Protein AF-A0A8S2YUM8-F1 (afdb_monomer_lite)

Sequence (203 aa):
MTLSYITYFDKATKDPSQKHEGVHLSNLANNFKTIVQNQTVKAELVEHKGLPLLTKAACEPQFDVATVHQPALDIIWAVSFYRKAAQVWRKDDILMQKLALLLKSDVKELERAADGILWRLLKEEEFRAKITNTEANGDIGASAADELEDDYDSMYVPIKENGKLQYYKLRHLLTPEQQANLDEYRFQESKTEKEKSVKGSLF

Radius of gyration: 18.99 Å; chains: 1; bounding box: 34×54×56 Å

Organism: NCBI:txid1234261

Secondary structure (DSSP, 8-state):
-HHHHHHHHHHHHHSTT-EETTEEHHHHHHHHHHHTTSHHHHHHHHHTTHHHHHHHHHH-TTS-IIIIIHHHHHHHHHHHTSHHHHHHHTT-HHHHHHHHHHTT-SSHHHHHHHHHHHHHHHHHHHHHHHHHHHHHTT---TTTTTTTTGGGG--EEEEEETTEEEEEE------HHHHHHHHHHHHHHHHHHHHHHHHTT--

Foldseek 3Di:
DLLVLLVQLVVLLVDLQSGDPNHHNLNSLVVLLVVLLDPVSLVCCLVPVVLVSLLCQQQPPSHDCPRTNLSSLSSLLSSLVPPSSLVVVLPVPRSLQSLVVQCPDPPVSSVVSSLSNCCSSPCPVVVVVVVVVCVVVPPPDPCVVVVVVPVLFDAWDWDQDPNDTDTHRSDDDDDPVNVVVVVVVVVVVVVVVVVVVVVVVPD

InterPro domains:
  IPR011989 Armadillo-like helical [G3DSA:1.25.10.10] (13-138)

Structure (mmCIF, N/CA/C/O backbone):
data_AF-A0A8S2YUM8-F1
#
_entry.id   AF-A0A8S2YUM8-F1
#
loop_
_atom_site.group_PDB
_atom_site.id
_atom_site.type_symbol
_atom_site.label_atom_id
_atom_site.label_alt_id
_atom_site.label_comp_id
_atom_site.label_asym_id
_atom_site.label_entity_id
_atom_site.label_seq_id
_atom_site.pdbx_PDB_ins_code
_atom_site.Cartn_x
_atom_site.Cartn_y
_atom_site.Cartn_z
_atom_site.occupancy
_atom_site.B_iso_or_equiv
_atom_site.auth_seq_id
_atom_site.auth_comp_id
_atom_site.auth_asym_id
_atom_site.auth_atom_id
_atom_site.pdbx_PDB_model_num
ATOM 1 N N . MET A 1 1 ? 6.358 20.070 -7.704 1.00 58.88 1 MET A N 1
ATOM 2 C CA . MET A 1 1 ? 7.326 18.964 -7.905 1.00 58.88 1 MET A CA 1
ATOM 3 C C . MET A 1 1 ? 6.637 17.602 -7.769 1.00 58.88 1 MET A C 1
ATOM 5 O O . MET A 1 1 ? 6.908 16.716 -8.566 1.00 58.88 1 MET A O 1
ATOM 9 N N . THR A 1 2 ? 5.699 17.440 -6.833 1.00 60.88 2 THR A N 1
ATOM 10 C CA . THR A 1 2 ? 4.964 16.186 -6.580 1.00 60.88 2 THR A CA 1
ATOM 11 C C . THR A 1 2 ? 3.953 15.807 -7.666 1.00 60.88 2 THR A C 1
ATOM 13 O O . THR A 1 2 ? 3.870 14.638 -8.030 1.00 60.88 2 THR A O 1
ATOM 16 N N . LEU A 1 3 ? 3.242 16.781 -8.252 1.00 68.38 3 LEU A N 1
ATOM 17 C CA . LEU A 1 3 ? 2.347 16.547 -9.398 1.00 68.38 3 LEU A CA 1
ATOM 18 C C . LEU A 1 3 ? 3.046 15.837 -10.573 1.00 68.38 3 LEU A C 1
ATOM 20 O O . LEU A 1 3 ? 2.484 14.948 -11.219 1.00 68.38 3 LEU A O 1
ATOM 24 N N . SER A 1 4 ? 4.308 16.204 -10.818 1.00 78.00 4 SER A N 1
ATOM 25 C CA . SER A 1 4 ? 5.168 15.549 -11.802 1.00 78.00 4 SER A CA 1
ATOM 26 C C . SER A 1 4 ? 5.434 14.097 -11.401 1.00 78.00 4 SER A C 1
ATOM 28 O O . SER A 1 4 ? 5.298 13.213 -12.234 1.00 78.00 4 SER A O 1
ATOM 30 N N . TYR A 1 5 ? 5.692 13.819 -10.120 1.00 81.88 5 TYR A N 1
ATOM 31 C CA . TYR A 1 5 ? 5.889 12.454 -9.619 1.00 81.88 5 TYR A CA 1
ATOM 32 C C . TYR A 1 5 ? 4.654 11.568 -9.794 1.00 81.88 5 TYR A C 1
ATOM 34 O O . TYR A 1 5 ? 4.778 10.464 -10.313 1.00 81.88 5 TYR A O 1
ATOM 42 N N . ILE A 1 6 ? 3.462 12.058 -9.433 1.00 84.12 6 ILE A N 1
ATOM 43 C CA . ILE A 1 6 ? 2.200 11.316 -9.607 1.00 84.12 6 ILE A CA 1
ATOM 44 C C . ILE A 1 6 ? 1.974 10.995 -11.090 1.00 84.12 6 ILE A C 1
ATOM 46 O O . ILE A 1 6 ? 1.616 9.872 -11.437 1.00 84.12 6 ILE A O 1
ATOM 50 N N . THR A 1 7 ? 2.255 11.954 -11.974 1.00 86.69 7 THR A N 1
ATOM 51 C CA . THR A 1 7 ? 2.132 11.770 -13.428 1.00 86.69 7 THR A CA 1
ATOM 52 C C . THR A 1 7 ? 3.132 10.743 -13.965 1.00 86.69 7 THR A C 1
ATOM 54 O O . THR A 1 7 ? 2.768 9.900 -14.784 1.00 86.69 7 THR A O 1
ATOM 57 N N . TYR A 1 8 ? 4.389 10.790 -13.515 1.00 87.88 8 TYR A N 1
ATOM 58 C CA . TYR A 1 8 ? 5.423 9.833 -13.925 1.00 87.88 8 TYR A CA 1
ATOM 59 C C . TYR A 1 8 ? 5.095 8.428 -13.432 1.00 87.88 8 TYR A C 1
ATOM 61 O O . TYR A 1 8 ? 5.216 7.468 -14.189 1.00 87.88 8 TYR A O 1
ATOM 69 N N . PHE A 1 9 ? 4.629 8.324 -12.188 1.00 87.12 9 PHE A N 1
ATOM 70 C CA . PHE A 1 9 ? 4.202 7.071 -11.588 1.00 87.12 9 PHE A CA 1
ATOM 71 C C . PHE A 1 9 ? 3.020 6.473 -12.358 1.00 87.12 9 PHE A C 1
ATOM 73 O O . PHE A 1 9 ? 3.095 5.328 -12.790 1.00 87.12 9 PHE A O 1
ATOM 80 N N . ASP A 1 10 ? 1.976 7.261 -12.637 1.00 90.31 10 ASP A N 1
ATOM 81 C CA . ASP A 1 10 ? 0.823 6.821 -13.434 1.00 90.31 10 ASP A CA 1
ATOM 82 C C . ASP A 1 10 ? 1.247 6.291 -14.808 1.00 90.31 10 ASP A C 1
ATOM 84 O O . ASP A 1 10 ? 0.902 5.166 -15.177 1.00 90.31 10 ASP A O 1
ATOM 88 N N . LYS A 1 11 ? 2.057 7.058 -15.546 1.00 90.94 11 LYS A N 1
ATOM 89 C CA . LYS A 1 11 ? 2.550 6.639 -16.863 1.00 90.94 11 LYS A CA 1
ATOM 90 C C . LYS A 1 11 ? 3.382 5.358 -16.784 1.00 90.94 11 LYS A C 1
ATOM 92 O O . LYS A 1 11 ? 3.158 4.461 -17.591 1.00 90.94 11 LYS A O 1
ATOM 97 N N . ALA A 1 12 ? 4.262 5.227 -15.791 1.00 88.81 12 ALA A N 1
ATOM 98 C CA . ALA A 1 12 ? 5.052 4.015 -15.593 1.00 88.81 12 ALA A CA 1
ATOM 99 C C . ALA A 1 12 ? 4.180 2.794 -15.236 1.00 88.81 12 ALA A C 1
ATOM 101 O O . ALA A 1 12 ? 4.472 1.701 -15.702 1.00 88.81 12 ALA A O 1
ATOM 102 N N . THR A 1 13 ? 3.073 2.955 -14.495 1.00 87.25 13 THR A N 1
ATOM 103 C CA . THR A 1 13 ? 2.134 1.842 -14.206 1.00 87.25 13 THR A CA 1
ATOM 104 C C . THR A 1 13 ? 1.305 1.389 -15.412 1.00 87.25 13 THR A C 1
ATOM 106 O O . THR A 1 13 ? 0.632 0.359 -15.345 1.00 87.25 13 THR A O 1
ATOM 109 N N . LYS A 1 14 ? 1.273 2.185 -16.486 1.00 88.38 14 LYS A N 1
ATOM 110 C CA . LYS A 1 14 ? 0.560 1.881 -17.736 1.00 88.38 14 LYS A CA 1
ATOM 111 C C . LYS A 1 14 ? 1.487 1.308 -18.807 1.00 88.38 14 LYS A C 1
ATOM 113 O O . LYS A 1 14 ? 0.999 0.720 -19.769 1.00 88.38 14 LYS A O 1
ATOM 118 N N . ASP A 1 15 ? 2.795 1.486 -18.652 1.00 87.50 15 ASP A N 1
ATOM 119 C CA . ASP A 1 15 ? 3.797 0.971 -19.575 1.00 87.50 15 ASP A CA 1
ATOM 120 C C . ASP A 1 15 ? 4.065 -0.525 -19.298 1.00 87.50 15 ASP A C 1
ATOM 122 O O . ASP A 1 15 ? 4.359 -0.884 -18.155 1.00 87.50 15 ASP A O 1
ATOM 126 N N . PRO A 1 16 ? 4.015 -1.415 -20.310 1.00 85.50 16 PRO A N 1
ATOM 127 C CA . PRO A 1 16 ? 4.311 -2.840 -20.131 1.00 85.50 16 PRO A CA 1
ATOM 128 C C . PRO A 1 16 ? 5.723 -3.127 -19.601 1.00 85.50 16 PRO A C 1
ATOM 130 O O . PRO A 1 16 ? 5.933 -4.105 -18.889 1.00 85.50 16 PRO A O 1
ATOM 133 N N . SER A 1 17 ? 6.695 -2.273 -19.931 1.00 86.38 17 SER A N 1
ATOM 134 C CA . SER A 1 17 ? 8.068 -2.335 -19.418 1.00 86.38 17 SER A CA 1
ATOM 135 C C . SER A 1 17 ? 8.224 -1.704 -18.031 1.00 86.38 17 SER A C 1
ATOM 137 O O . SER A 1 17 ? 9.313 -1.746 -17.454 1.00 86.38 17 SER A O 1
ATOM 139 N N . GLN A 1 18 ? 7.142 -1.129 -17.495 1.00 87.44 18 GLN A N 1
ATOM 140 C CA . GLN A 1 18 ? 7.079 -0.431 -16.216 1.00 87.44 18 GLN A CA 1
ATOM 141 C C . GLN A 1 18 ? 8.092 0.717 -16.127 1.00 87.44 18 GLN A C 1
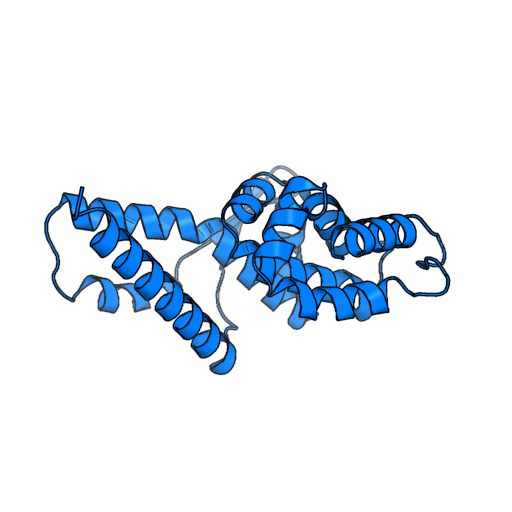ATOM 143 O O . GLN A 1 18 ? 8.774 0.890 -15.112 1.00 87.44 18 GLN A O 1
ATOM 148 N N . LYS A 1 19 ? 8.227 1.493 -17.211 1.00 87.56 19 LYS A N 1
ATOM 149 C CA . LYS A 1 19 ? 9.114 2.660 -17.278 1.00 87.56 19 LYS A CA 1
ATOM 150 C C . LYS A 1 19 ? 8.383 3.901 -17.764 1.00 87.56 19 LYS A C 1
ATOM 152 O O . LYS A 1 19 ? 7.432 3.822 -18.530 1.00 87.56 19 LYS A O 1
ATOM 157 N N . HIS A 1 20 ? 8.893 5.062 -17.379 1.00 88.31 20 HIS A N 1
ATOM 158 C CA . HIS A 1 20 ? 8.579 6.320 -18.041 1.00 88.31 20 HIS A CA 1
ATOM 159 C C . HIS A 1 20 ? 9.855 7.153 -18.167 1.00 88.31 20 HIS A C 1
ATOM 161 O O . HIS A 1 20 ? 10.584 7.308 -17.192 1.00 88.31 20 HIS A O 1
ATOM 167 N N . GLU A 1 21 ? 10.156 7.633 -19.379 1.00 87.19 21 GLU A N 1
ATOM 168 C CA . GLU A 1 21 ? 11.369 8.420 -19.671 1.00 87.19 21 GLU A CA 1
ATOM 169 C C . GLU A 1 21 ? 12.670 7.738 -19.200 1.00 87.19 21 GLU A C 1
ATOM 171 O O . GLU A 1 21 ? 13.589 8.365 -18.685 1.00 87.19 21 GLU A O 1
ATOM 176 N N . GLY A 1 22 ? 12.738 6.410 -19.348 1.00 86.12 22 GLY A N 1
ATOM 177 C CA . GLY A 1 22 ? 13.891 5.604 -18.932 1.00 86.12 22 GLY A CA 1
ATOM 178 C C . GLY A 1 22 ? 13.956 5.294 -17.431 1.00 86.12 22 GLY A C 1
ATOM 179 O O . GLY A 1 22 ? 14.780 4.476 -17.024 1.00 86.12 22 GLY A O 1
ATOM 180 N N . VAL A 1 23 ? 13.069 5.867 -16.613 1.00 86.38 23 VAL A N 1
ATOM 181 C CA . VAL A 1 23 ? 12.999 5.604 -15.171 1.00 86.38 23 VAL A CA 1
ATOM 182 C C . VAL A 1 23 ? 12.038 4.454 -14.892 1.00 86.38 23 VAL A C 1
ATOM 184 O O . VAL A 1 23 ? 10.888 4.477 -15.323 1.00 86.38 23 VAL A O 1
ATOM 187 N N . HIS A 1 24 ? 12.505 3.449 -14.154 1.00 89.12 24 HIS A N 1
ATOM 188 C CA . HIS A 1 24 ? 11.691 2.310 -13.732 1.00 89.12 24 HIS A CA 1
ATOM 189 C C . HIS A 1 24 ? 10.691 2.676 -12.626 1.00 89.12 24 HIS A C 1
ATOM 191 O O . HIS A 1 24 ? 11.013 3.446 -11.719 1.00 89.12 24 HIS A O 1
ATOM 197 N N . LEU A 1 25 ? 9.512 2.046 -12.655 1.00 88.25 25 LEU A N 1
ATOM 198 C CA . LEU A 1 25 ? 8.467 2.173 -11.635 1.00 88.25 25 LEU A CA 1
ATOM 199 C C . LEU A 1 25 ? 8.990 1.861 -10.227 1.00 88.25 25 LEU A C 1
ATOM 201 O O . LEU A 1 25 ? 8.646 2.563 -9.283 1.00 88.25 25 LEU A O 1
ATOM 205 N N . SER A 1 26 ? 9.879 0.878 -10.094 1.00 87.06 26 SER A N 1
ATOM 206 C CA . SER A 1 26 ? 10.523 0.528 -8.825 1.00 87.06 26 SER A CA 1
ATOM 207 C C . SER A 1 26 ? 11.368 1.666 -8.244 1.00 87.06 26 SER A C 1
ATOM 209 O O . SER A 1 26 ? 11.287 1.967 -7.054 1.00 87.06 26 SER A O 1
ATOM 211 N N . ASN A 1 27 ? 12.133 2.364 -9.089 1.00 88.12 27 ASN A N 1
ATOM 212 C CA . ASN A 1 27 ? 12.908 3.534 -8.674 1.00 88.12 27 ASN A CA 1
ATOM 213 C C . ASN A 1 27 ? 11.981 4.681 -8.265 1.00 88.12 27 ASN A C 1
ATOM 215 O O . ASN A 1 27 ? 12.229 5.346 -7.260 1.00 88.12 27 ASN A O 1
ATOM 219 N N . LEU A 1 28 ? 10.893 4.889 -9.017 1.00 87.75 28 LEU A N 1
ATOM 220 C CA . LEU A 1 28 ? 9.881 5.880 -8.661 1.00 87.75 28 LEU A CA 1
ATOM 221 C C . LEU A 1 28 ? 9.230 5.546 -7.313 1.00 87.75 28 LEU A C 1
ATOM 223 O O . LEU A 1 28 ? 9.091 6.445 -6.492 1.00 87.75 28 LEU A O 1
ATOM 227 N N . ALA A 1 29 ? 8.889 4.282 -7.050 1.00 86.94 29 ALA A N 1
ATOM 228 C CA . ALA A 1 29 ? 8.270 3.855 -5.797 1.00 86.94 29 ALA A CA 1
ATOM 229 C C . ALA A 1 29 ? 9.207 4.045 -4.593 1.00 86.94 29 ALA A C 1
ATOM 231 O O . ALA A 1 29 ? 8.806 4.611 -3.576 1.00 86.94 29 ALA A O 1
ATOM 232 N N . ASN A 1 30 ? 10.480 3.669 -4.732 1.00 84.25 30 ASN A N 1
ATOM 233 C CA . ASN A 1 30 ? 11.482 3.865 -3.683 1.00 84.25 30 ASN A CA 1
ATOM 234 C C . ASN A 1 30 ? 11.717 5.346 -3.368 1.00 84.25 30 ASN A C 1
ATOM 236 O O . ASN A 1 30 ? 11.713 5.736 -2.201 1.00 84.25 30 ASN A O 1
ATOM 240 N N . ASN A 1 31 ? 11.848 6.193 -4.390 1.00 85.75 31 ASN A N 1
ATOM 241 C CA . ASN A 1 31 ? 11.980 7.634 -4.177 1.00 85.75 31 ASN A CA 1
ATOM 242 C C . ASN A 1 31 ? 10.706 8.231 -3.569 1.00 85.75 31 ASN A C 1
ATOM 244 O O . ASN A 1 31 ? 10.771 9.130 -2.725 1.00 85.75 31 ASN A O 1
ATOM 248 N N . PHE A 1 32 ? 9.538 7.722 -3.977 1.00 84.50 32 PHE A N 1
ATOM 249 C CA . PHE A 1 32 ? 8.267 8.222 -3.481 1.00 84.50 32 PHE A CA 1
ATOM 250 C C . PHE A 1 32 ? 8.107 7.952 -1.979 1.00 84.50 32 PHE A C 1
ATOM 252 O O . PHE A 1 32 ? 7.706 8.842 -1.228 1.00 84.50 32 PHE A O 1
ATOM 259 N N . LYS A 1 33 ? 8.530 6.773 -1.513 1.00 81.06 33 LYS A N 1
ATOM 260 C CA . LYS A 1 33 ? 8.569 6.414 -0.087 1.00 81.06 33 LYS A CA 1
ATOM 261 C C . LYS A 1 33 ? 9.331 7.432 0.774 1.00 81.06 33 LYS A C 1
ATOM 263 O O . LYS A 1 33 ? 8.929 7.691 1.908 1.00 81.06 33 LYS A O 1
ATOM 268 N N . THR A 1 34 ? 10.390 8.044 0.246 1.00 82.00 34 THR A N 1
ATOM 269 C CA . THR A 1 34 ? 11.152 9.080 0.960 1.00 82.00 34 THR A CA 1
ATOM 270 C C . THR A 1 34 ? 10.419 10.420 0.981 1.00 82.00 34 THR A C 1
ATOM 272 O O . THR A 1 34 ? 10.278 11.034 2.037 1.00 82.00 34 THR A O 1
ATOM 275 N N . ILE A 1 35 ? 9.920 10.889 -0.167 1.00 83.75 35 ILE A N 1
ATOM 276 C CA . ILE A 1 35 ? 9.315 12.231 -0.257 1.00 83.75 35 ILE A CA 1
ATOM 277 C C . ILE A 1 35 ? 7.916 12.296 0.368 1.00 83.75 35 ILE A C 1
ATOM 279 O O . ILE A 1 35 ? 7.492 13.367 0.804 1.00 83.75 35 ILE A O 1
ATOM 283 N N . VAL A 1 36 ? 7.199 11.167 0.446 1.00 85.75 36 VAL A N 1
ATOM 284 C CA . VAL A 1 36 ? 5.822 11.117 0.963 1.00 85.75 36 VAL A CA 1
ATOM 285 C C . VAL A 1 36 ? 5.717 11.426 2.456 1.00 85.75 36 VAL A C 1
ATOM 287 O O . VAL A 1 36 ? 4.630 11.688 2.962 1.00 85.75 36 VAL A O 1
ATOM 290 N N . GLN A 1 37 ? 6.842 11.470 3.171 1.00 81.94 37 GLN A N 1
ATOM 291 C CA . GLN A 1 37 ? 6.874 11.928 4.559 1.00 81.94 37 GLN A CA 1
ATOM 292 C C . GLN A 1 37 ? 6.477 13.408 4.697 1.00 81.94 37 GLN A C 1
ATOM 294 O O . GLN A 1 37 ? 5.994 13.823 5.750 1.00 81.94 37 GLN A O 1
ATOM 299 N N . ASN A 1 38 ? 6.605 14.199 3.628 1.00 81.94 38 ASN A N 1
ATOM 300 C CA . ASN A 1 38 ? 6.193 15.596 3.607 1.00 81.94 38 ASN A CA 1
ATOM 301 C C . ASN A 1 38 ? 4.655 15.735 3.570 1.00 81.94 38 ASN A C 1
ATOM 303 O O . ASN A 1 38 ? 3.988 15.210 2.680 1.00 81.94 38 ASN A O 1
ATOM 307 N N . GLN A 1 39 ? 4.081 16.499 4.504 1.00 80.69 39 GLN A N 1
ATOM 308 C CA . GLN A 1 39 ? 2.626 16.698 4.600 1.00 80.69 39 GLN A CA 1
ATOM 309 C C . GLN A 1 39 ? 2.009 17.345 3.349 1.00 80.69 39 GLN A C 1
ATOM 311 O O . GLN A 1 39 ? 0.894 16.990 2.969 1.00 80.69 39 GLN A O 1
ATOM 316 N N . THR A 1 40 ? 2.732 18.234 2.663 1.00 86.12 40 THR A N 1
ATOM 317 C CA . THR A 1 40 ? 2.289 18.828 1.391 1.00 86.12 40 THR A CA 1
ATOM 318 C C . THR A 1 40 ? 2.151 17.762 0.308 1.00 86.12 40 THR A C 1
ATOM 320 O O . THR A 1 40 ? 1.159 17.737 -0.413 1.00 86.12 40 THR A O 1
ATOM 323 N N . VAL A 1 41 ? 3.091 16.813 0.250 1.00 86.06 41 VAL A N 1
ATOM 324 C CA . VAL A 1 41 ? 3.038 15.678 -0.684 1.00 86.06 41 VAL A CA 1
ATOM 325 C C . VAL A 1 41 ? 1.831 14.783 -0.390 1.00 86.06 41 VAL A C 1
ATOM 327 O O . VAL A 1 41 ? 1.135 14.368 -1.317 1.00 86.06 41 VAL A O 1
ATOM 330 N N . LYS A 1 42 ? 1.539 14.522 0.893 1.00 87.50 42 LYS A N 1
ATOM 331 C CA . LYS A 1 42 ? 0.342 13.766 1.302 1.00 87.50 42 LYS A CA 1
ATOM 332 C C . LYS A 1 42 ? -0.947 14.480 0.885 1.00 87.50 42 LYS A C 1
ATOM 334 O O . LYS A 1 42 ? -1.863 13.821 0.406 1.00 87.50 42 LYS A O 1
ATOM 339 N N . ALA A 1 43 ? -1.016 15.804 1.023 1.00 85.69 43 ALA A N 1
ATOM 340 C CA . ALA A 1 43 ? -2.165 16.590 0.574 1.00 85.69 43 ALA A CA 1
ATOM 341 C C . ALA A 1 43 ? -2.348 16.519 -0.954 1.00 85.69 43 ALA A C 1
ATOM 343 O O . ALA A 1 43 ? -3.436 16.177 -1.419 1.00 85.69 43 ALA A O 1
ATOM 344 N N . GLU A 1 44 ? -1.275 16.726 -1.726 1.00 88.12 44 GLU A N 1
ATOM 345 C CA . GLU A 1 44 ? -1.300 16.629 -3.194 1.00 88.12 44 GLU A CA 1
ATOM 346 C C . GLU A 1 44 ? -1.742 15.232 -3.675 1.00 88.12 44 GLU A C 1
ATOM 348 O O . GLU A 1 44 ? -2.496 15.110 -4.640 1.00 88.12 44 GLU A O 1
ATOM 353 N N . LEU A 1 45 ? -1.333 14.162 -2.982 1.00 89.31 45 LEU A N 1
ATOM 354 C CA . LEU A 1 45 ? -1.769 12.789 -3.270 1.00 89.31 45 LEU A CA 1
ATOM 355 C C . LEU A 1 45 ? -3.291 12.612 -3.189 1.00 89.31 45 LEU A C 1
ATOM 357 O O . LEU A 1 45 ? -3.873 11.905 -4.019 1.00 89.31 45 LEU A O 1
ATOM 361 N N . VAL A 1 46 ? -3.932 13.239 -2.198 1.00 88.38 46 VAL A N 1
ATOM 362 C CA . VAL A 1 46 ? -5.393 13.204 -2.043 1.00 88.38 46 VAL A CA 1
ATOM 363 C C . VAL A 1 46 ? -6.076 13.995 -3.158 1.00 88.38 46 VAL A C 1
ATOM 365 O O . VAL A 1 46 ? -7.075 13.540 -3.708 1.00 88.38 46 VAL A O 1
ATOM 368 N N . GLU A 1 47 ? -5.531 15.155 -3.521 1.00 87.88 47 GLU A N 1
ATOM 369 C CA . GLU A 1 47 ? -6.136 16.068 -4.499 1.00 87.88 47 GLU A CA 1
ATOM 370 C C . GLU A 1 47 ? -6.001 15.576 -5.951 1.00 87.88 47 GLU A C 1
ATOM 372 O O . GLU A 1 47 ? -6.883 15.818 -6.776 1.00 87.88 47 GLU A O 1
ATOM 377 N N . HIS A 1 48 ? -4.938 14.832 -6.271 1.00 87.12 48 HIS A N 1
ATOM 378 C CA . HIS A 1 48 ? -4.559 14.528 -7.656 1.00 87.12 48 HIS A CA 1
ATOM 379 C C . HIS A 1 48 ? -4.638 13.047 -8.040 1.00 87.12 48 HIS A C 1
ATOM 381 O O . HIS A 1 48 ? -3.839 12.567 -8.840 1.00 87.12 48 HIS A O 1
ATOM 387 N N . LYS A 1 49 ? -5.618 12.307 -7.504 1.00 85.38 49 LYS A N 1
ATOM 388 C CA . LYS A 1 49 ? -5.811 10.865 -7.785 1.00 85.38 49 LYS A CA 1
ATOM 389 C C . LYS A 1 49 ? -4.561 10.016 -7.498 1.00 85.38 49 LYS A C 1
ATOM 391 O O . LYS A 1 49 ? -4.372 8.960 -8.098 1.00 85.38 49 LYS A O 1
ATOM 396 N N . GLY A 1 50 ? -3.729 10.447 -6.555 1.00 90.31 50 GLY A N 1
ATOM 397 C CA . GLY A 1 50 ? -2.554 9.697 -6.136 1.00 90.31 50 GLY A CA 1
ATOM 398 C C . GLY A 1 50 ? -2.910 8.443 -5.337 1.00 90.31 50 GLY A C 1
ATOM 399 O O . GLY A 1 50 ? -2.289 7.402 -5.525 1.00 90.31 50 GLY A O 1
ATOM 400 N N . LEU A 1 51 ? -3.952 8.502 -4.497 1.00 93.88 51 LEU A N 1
ATOM 401 C CA . LEU A 1 51 ? -4.355 7.352 -3.671 1.00 93.88 51 LEU A CA 1
ATOM 402 C C . LEU A 1 51 ? -4.789 6.131 -4.502 1.00 93.88 51 LEU A C 1
ATOM 404 O O . LEU A 1 51 ? -4.265 5.051 -4.238 1.00 93.88 51 LEU A O 1
ATOM 408 N N . PRO A 1 52 ? -5.649 6.263 -5.539 1.00 93.69 52 PRO A N 1
ATOM 409 C CA . PRO A 1 52 ? -5.986 5.130 -6.403 1.00 93.69 52 PRO A CA 1
ATOM 410 C C . PRO A 1 52 ? -4.774 4.519 -7.116 1.00 93.69 52 PRO A C 1
ATOM 412 O O . PRO A 1 52 ? -4.733 3.310 -7.313 1.00 93.69 52 PRO A O 1
ATOM 415 N N . LEU A 1 53 ? -3.775 5.329 -7.488 1.00 93.50 53 LEU A N 1
ATOM 416 C CA . LEU A 1 53 ? -2.545 4.832 -8.116 1.00 93.50 53 LEU A CA 1
ATOM 417 C C . LEU A 1 53 ? -1.709 3.991 -7.152 1.00 93.50 53 LEU A C 1
ATOM 419 O O . LEU A 1 53 ? -1.153 2.972 -7.555 1.00 93.50 53 LEU A O 1
ATOM 423 N N . LEU A 1 54 ? -1.649 4.390 -5.881 1.00 94.38 54 LEU A N 1
ATOM 424 C CA . LEU A 1 54 ? -0.986 3.610 -4.838 1.00 94.38 54 LEU A CA 1
ATOM 425 C C . LEU A 1 54 ? -1.737 2.307 -4.554 1.00 94.38 54 LEU A C 1
ATOM 427 O O . LEU A 1 54 ? -1.105 1.254 -4.513 1.00 94.38 54 LEU A O 1
ATOM 431 N N . THR A 1 55 ? -3.072 2.350 -4.446 1.00 95.12 55 THR A N 1
ATOM 432 C CA . THR A 1 55 ? -3.891 1.133 -4.323 1.00 95.12 55 THR A CA 1
ATOM 433 C C . THR A 1 55 ? -3.625 0.189 -5.496 1.00 95.12 55 THR A C 1
ATOM 435 O O . THR A 1 55 ? -3.354 -0.992 -5.289 1.00 95.12 55 THR A O 1
ATOM 438 N N . LYS A 1 56 ? -3.628 0.716 -6.727 1.00 93.81 56 LYS A N 1
ATOM 439 C CA . LYS A 1 56 ? -3.329 -0.042 -7.946 1.00 93.81 56 LYS A CA 1
ATOM 440 C C . LYS A 1 56 ? -1.964 -0.731 -7.852 1.00 93.81 56 LYS A C 1
ATOM 442 O O . LYS A 1 56 ? -1.877 -1.943 -8.024 1.00 93.81 56 LYS A O 1
ATOM 447 N N . ALA A 1 57 ? -0.918 0.027 -7.523 1.00 93.12 57 ALA A N 1
ATOM 448 C CA . ALA A 1 57 ? 0.441 -0.491 -7.401 1.00 93.12 57 ALA A CA 1
ATOM 449 C C . ALA A 1 57 ? 0.594 -1.542 -6.288 1.00 93.12 57 ALA A C 1
ATOM 451 O O . ALA A 1 57 ? 1.395 -2.454 -6.441 1.00 93.12 57 ALA A O 1
ATOM 452 N N . ALA A 1 58 ? -0.174 -1.447 -5.200 1.00 94.31 58 ALA A N 1
ATOM 453 C CA . ALA A 1 58 ? -0.146 -2.415 -4.101 1.00 94.31 58 ALA A CA 1
ATOM 454 C C . ALA A 1 58 ? -0.976 -3.688 -4.365 1.00 94.31 58 ALA A C 1
ATOM 456 O O . ALA A 1 58 ? -0.736 -4.725 -3.743 1.00 94.31 58 ALA A O 1
ATOM 457 N N . CYS A 1 59 ? -1.980 -3.619 -5.246 1.00 93.06 59 CYS A N 1
ATOM 458 C CA . CYS A 1 59 ? -2.974 -4.684 -5.399 1.00 93.06 59 CYS A CA 1
ATOM 459 C C . CYS A 1 59 ? -2.847 -5.470 -6.708 1.00 93.06 59 CYS A C 1
ATOM 461 O O . CYS A 1 59 ? -3.174 -6.659 -6.722 1.00 93.06 59 CYS A O 1
ATOM 463 N N . GLU A 1 60 ? -2.408 -4.838 -7.799 1.00 91.69 60 GLU A N 1
ATOM 464 C CA . GLU A 1 60 ? -2.436 -5.461 -9.123 1.00 91.69 60 GLU A CA 1
ATOM 465 C C . GLU A 1 60 ? -1.345 -6.534 -9.296 1.00 91.69 60 GLU A C 1
ATOM 467 O O . GLU A 1 60 ? -0.163 -6.274 -9.052 1.00 91.69 60 GLU A O 1
ATOM 472 N N . PRO A 1 61 ? -1.707 -7.744 -9.759 1.00 88.88 61 PRO A N 1
ATOM 473 C CA . PRO A 1 61 ? -0.810 -8.897 -9.764 1.00 88.88 61 PRO A CA 1
ATOM 474 C C . PRO A 1 61 ? 0.324 -8.803 -10.789 1.00 88.88 61 PRO A C 1
ATOM 476 O O . PRO A 1 61 ? 1.287 -9.552 -10.668 1.00 88.88 61 PRO A O 1
ATOM 479 N N . GLN A 1 62 ? 0.242 -7.920 -11.794 1.00 89.25 62 GLN A N 1
ATOM 480 C CA . GLN A 1 62 ? 1.326 -7.781 -12.774 1.00 89.25 62 GLN A CA 1
ATOM 481 C C . GLN A 1 62 ? 2.565 -7.055 -12.231 1.00 89.25 62 GLN A C 1
ATOM 483 O O . GLN A 1 62 ? 3.603 -7.031 -12.895 1.00 89.25 62 GLN A O 1
ATOM 488 N N . PHE A 1 63 ? 2.450 -6.407 -11.070 1.00 90.69 63 PHE A N 1
ATOM 489 C CA . PHE A 1 63 ? 3.569 -5.709 -10.458 1.00 90.69 63 PHE A CA 1
ATOM 490 C C . PHE A 1 63 ? 4.370 -6.645 -9.560 1.00 90.69 63 PHE A C 1
ATOM 492 O O . PHE A 1 63 ? 3.821 -7.510 -8.881 1.00 90.69 63 PHE A O 1
ATOM 499 N N . ASP A 1 64 ? 5.685 -6.451 -9.569 1.00 90.25 64 ASP A N 1
ATOM 500 C CA . ASP A 1 64 ? 6.594 -7.236 -8.749 1.00 90.25 64 ASP A CA 1
ATOM 501 C C . ASP A 1 64 ? 6.436 -6.894 -7.260 1.00 90.25 64 ASP A C 1
ATOM 503 O O . ASP A 1 64 ? 6.325 -5.728 -6.862 1.00 90.25 64 ASP A O 1
ATOM 507 N N . VAL A 1 65 ? 6.442 -7.937 -6.432 1.00 88.25 65 VAL A N 1
ATOM 508 C CA . VAL A 1 65 ? 6.142 -7.830 -5.005 1.00 88.25 65 VAL A CA 1
ATOM 509 C C . VAL A 1 65 ? 7.194 -6.993 -4.276 1.00 88.25 65 VAL A C 1
ATOM 511 O O . VAL A 1 65 ? 6.854 -6.069 -3.536 1.00 88.25 65 VAL A O 1
ATOM 514 N N . ALA A 1 66 ? 8.476 -7.288 -4.497 1.00 86.50 66 ALA A N 1
ATOM 515 C CA . ALA A 1 66 ? 9.573 -6.668 -3.759 1.00 86.50 66 ALA A CA 1
ATOM 516 C C . ALA A 1 66 ? 9.826 -5.223 -4.202 1.00 86.50 66 ALA A C 1
ATOM 518 O O . ALA A 1 66 ? 10.181 -4.367 -3.393 1.00 86.50 66 ALA A O 1
ATOM 519 N N . THR A 1 67 ? 9.653 -4.948 -5.493 1.00 86.06 67 THR A N 1
ATOM 520 C CA . THR A 1 67 ? 10.063 -3.677 -6.092 1.00 86.06 67 THR A CA 1
ATOM 521 C C . THR A 1 67 ? 8.918 -2.694 -6.314 1.00 86.06 67 THR A C 1
ATOM 523 O O . THR A 1 67 ? 9.189 -1.508 -6.505 1.00 86.06 67 THR A O 1
ATOM 526 N N . VAL A 1 68 ? 7.658 -3.143 -6.262 1.00 89.62 68 VAL A N 1
ATOM 527 C CA . VAL A 1 68 ? 6.485 -2.275 -6.447 1.00 89.62 68 VAL A CA 1
ATOM 528 C C . VAL A 1 68 ? 5.449 -2.455 -5.339 1.00 89.62 68 VAL A C 1
ATOM 530 O O . VAL A 1 68 ? 5.100 -1.453 -4.715 1.00 89.62 68 VAL A O 1
ATOM 533 N N . HIS A 1 69 ? 4.982 -3.679 -5.045 1.00 91.75 69 HIS A N 1
ATOM 534 C CA . HIS A 1 69 ? 3.924 -3.868 -4.030 1.00 91.75 69 HIS A CA 1
ATOM 535 C C . HIS A 1 69 ? 4.377 -3.404 -2.649 1.00 91.75 69 HIS A C 1
ATOM 537 O O . HIS A 1 69 ? 3.692 -2.596 -2.027 1.00 91.75 69 HIS A O 1
ATOM 543 N N . GLN A 1 70 ? 5.533 -3.880 -2.178 1.00 91.44 70 GLN A N 1
ATOM 544 C CA . GLN A 1 70 ? 6.048 -3.532 -0.855 1.00 91.44 70 GLN A CA 1
ATOM 545 C C . GLN A 1 70 ? 6.296 -2.018 -0.720 1.00 91.44 70 GLN A C 1
ATOM 547 O O . GLN A 1 70 ? 5.757 -1.426 0.216 1.00 91.44 70 GLN A O 1
ATOM 552 N N . PRO A 1 71 ? 7.006 -1.337 -1.647 1.00 91.19 71 PRO A N 1
ATOM 553 C CA . PRO A 1 71 ? 7.113 0.119 -1.602 1.00 91.19 71 PRO A CA 1
ATOM 554 C C . PRO A 1 71 ? 5.760 0.841 -1.631 1.00 91.19 71 PRO A C 1
ATOM 556 O O . PRO A 1 71 ? 5.584 1.823 -0.913 1.00 91.19 71 PRO A O 1
ATOM 559 N N . ALA A 1 72 ? 4.789 0.367 -2.421 1.00 94.25 72 ALA A N 1
ATOM 560 C CA . ALA A 1 72 ? 3.452 0.956 -2.454 1.00 94.25 72 ALA A CA 1
ATOM 561 C C . ALA A 1 72 ? 2.733 0.808 -1.105 1.00 94.25 72 ALA A C 1
ATOM 563 O O . ALA A 1 72 ? 2.151 1.779 -0.626 1.00 94.25 72 ALA A O 1
ATOM 564 N N . LEU A 1 73 ? 2.825 -0.356 -0.455 1.00 94.88 73 LEU A N 1
ATOM 565 C CA . LEU A 1 73 ? 2.291 -0.576 0.891 1.00 94.88 73 LEU A CA 1
ATOM 566 C C . LEU A 1 73 ? 2.984 0.315 1.928 1.00 94.88 73 LEU A C 1
ATOM 568 O O . LEU A 1 73 ? 2.307 0.928 2.746 1.00 94.88 73 LEU A O 1
ATOM 572 N N . ASP A 1 74 ? 4.305 0.476 1.855 1.00 90.56 74 ASP A N 1
ATOM 573 C CA . ASP A 1 74 ? 5.041 1.377 2.749 1.00 90.56 74 ASP A CA 1
ATOM 574 C C . ASP A 1 74 ? 4.597 2.844 2.583 1.00 90.56 74 ASP A C 1
ATOM 576 O O . ASP A 1 74 ? 4.476 3.589 3.561 1.00 90.56 74 ASP A O 1
ATOM 580 N N . ILE A 1 75 ? 4.326 3.269 1.344 1.00 92.81 75 ILE A N 1
ATOM 581 C CA . ILE A 1 75 ? 3.776 4.598 1.053 1.00 92.81 75 ILE A CA 1
ATOM 582 C C . ILE A 1 75 ? 2.351 4.712 1.602 1.00 92.81 75 ILE A C 1
ATOM 584 O O . ILE A 1 75 ? 2.035 5.704 2.261 1.00 92.81 75 ILE A O 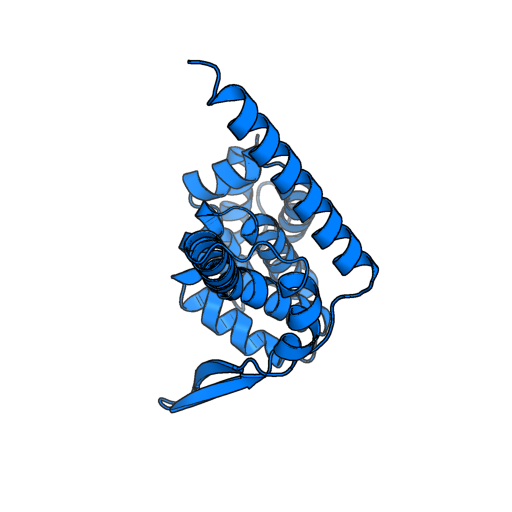1
ATOM 588 N N . ILE A 1 76 ? 1.498 3.709 1.369 1.00 95.62 76 ILE A N 1
ATOM 589 C CA . ILE A 1 76 ? 0.126 3.670 1.894 1.00 95.62 76 ILE A CA 1
ATOM 590 C C . ILE A 1 76 ? 0.146 3.779 3.418 1.00 95.62 76 ILE A C 1
ATOM 592 O O . ILE A 1 76 ? -0.580 4.599 3.976 1.00 95.62 76 ILE A O 1
ATOM 596 N N . TRP A 1 77 ? 1.032 3.044 4.090 1.00 93.12 77 TRP A N 1
ATOM 597 C CA . TRP A 1 77 ? 1.241 3.146 5.529 1.00 93.12 77 TRP A CA 1
ATOM 598 C C . TRP A 1 77 ? 1.557 4.581 5.953 1.00 93.12 77 TRP A C 1
ATOM 600 O O . TRP A 1 77 ? 0.810 5.167 6.737 1.00 93.12 77 TRP A O 1
ATOM 610 N N . ALA A 1 78 ? 2.582 5.206 5.371 1.00 88.62 78 ALA A N 1
ATOM 611 C CA . ALA A 1 78 ? 2.977 6.573 5.718 1.00 88.62 78 ALA A CA 1
ATOM 612 C C . ALA A 1 78 ? 1.872 7.619 5.455 1.00 88.62 78 ALA A C 1
ATOM 614 O O . ALA A 1 78 ? 1.719 8.594 6.204 1.00 88.62 78 ALA A O 1
ATOM 615 N N . VAL A 1 79 ? 1.096 7.432 4.387 1.00 91.12 79 VAL A N 1
ATOM 616 C CA . VAL A 1 79 ? 0.000 8.325 3.989 1.00 91.12 79 VAL A CA 1
ATOM 617 C C . VAL A 1 79 ? -1.263 8.068 4.807 1.00 91.12 79 VAL A C 1
ATOM 619 O O . VAL A 1 79 ? -2.040 8.995 5.004 1.00 91.12 79 VAL A O 1
ATOM 622 N N . SER A 1 80 ? -1.462 6.868 5.353 1.00 91.19 80 SER A N 1
ATOM 623 C CA . SER A 1 80 ? -2.636 6.536 6.173 1.00 91.19 80 SER A CA 1
ATOM 624 C C . SER A 1 80 ? -2.688 7.329 7.487 1.00 91.19 80 SER A C 1
ATOM 626 O O . SER A 1 80 ? -3.743 7.479 8.101 1.00 91.19 80 SER A O 1
ATOM 628 N N . PHE A 1 81 ? -1.575 7.937 7.904 1.00 85.44 81 PHE A N 1
ATOM 629 C CA . PHE A 1 81 ? -1.557 8.926 8.986 1.00 85.44 81 PHE A CA 1
ATOM 630 C C . PHE A 1 81 ? -2.193 10.264 8.586 1.00 85.44 81 PHE A C 1
ATOM 632 O O . PHE A 1 81 ? -2.685 10.991 9.442 1.00 85.44 81 PHE A O 1
ATOM 639 N N . TYR A 1 82 ? -2.297 10.568 7.292 1.00 85.00 82 TYR A N 1
ATOM 640 C CA . TYR A 1 82 ? -3.038 11.722 6.802 1.00 85.00 82 TYR A CA 1
ATOM 641 C C . TYR A 1 82 ? -4.541 11.422 6.748 1.00 85.00 82 TYR A C 1
ATOM 643 O O . TYR A 1 82 ? -5.021 10.659 5.909 1.00 85.00 82 TYR A O 1
ATOM 651 N N . ARG A 1 83 ? -5.308 12.070 7.633 1.00 85.44 83 ARG A N 1
ATOM 652 C CA . ARG A 1 83 ? -6.736 11.786 7.868 1.00 85.44 83 ARG A CA 1
ATOM 653 C C . ARG A 1 83 ? -7.587 11.700 6.598 1.00 85.44 83 ARG A C 1
ATOM 655 O O . ARG A 1 83 ? -8.397 10.785 6.473 1.00 85.44 83 ARG A O 1
ATOM 662 N N . LYS A 1 84 ? -7.420 12.633 5.651 1.00 87.38 84 LYS A N 1
ATOM 663 C CA . LYS A 1 84 ? -8.218 12.629 4.411 1.00 87.38 84 LYS A CA 1
ATOM 664 C C . LYS A 1 84 ? -7.939 11.388 3.560 1.00 87.38 84 LYS A C 1
ATOM 666 O O . LYS A 1 84 ? -8.864 10.850 2.967 1.00 87.38 84 LYS A O 1
ATOM 671 N N . ALA A 1 85 ? -6.693 10.916 3.527 1.00 89.81 85 ALA A N 1
ATOM 672 C CA . ALA A 1 85 ? -6.342 9.705 2.795 1.00 89.81 85 ALA A CA 1
ATOM 673 C C . ALA A 1 85 ? -6.891 8.449 3.481 1.00 89.81 85 ALA A C 1
ATOM 675 O O . ALA A 1 85 ? -7.494 7.610 2.818 1.00 89.81 85 ALA A O 1
ATOM 676 N N . ALA A 1 86 ? -6.781 8.365 4.812 1.00 89.50 86 ALA A N 1
ATOM 677 C CA . ALA A 1 86 ? -7.356 7.263 5.584 1.00 89.50 86 ALA A CA 1
ATOM 678 C C . ALA A 1 86 ? -8.867 7.114 5.349 1.00 89.50 86 ALA A C 1
ATOM 680 O O . ALA A 1 86 ? -9.356 6.012 5.130 1.00 89.50 86 ALA A O 1
ATOM 681 N N . GLN A 1 87 ? -9.608 8.227 5.328 1.00 87.75 87 GLN A N 1
ATOM 682 C CA . GLN A 1 87 ? -11.050 8.222 5.059 1.00 87.75 87 GLN A CA 1
ATOM 683 C C . GLN A 1 87 ? -11.411 7.699 3.665 1.00 87.75 87 GLN A C 1
ATOM 685 O O . GLN A 1 87 ? -12.469 7.090 3.504 1.00 87.75 87 GLN A O 1
ATOM 690 N N . VAL A 1 88 ? -10.559 7.945 2.666 1.00 91.25 88 VAL A N 1
ATOM 691 C CA . VAL A 1 88 ? -10.735 7.397 1.316 1.00 91.25 88 VAL A CA 1
ATOM 692 C C . VAL A 1 88 ? -10.477 5.891 1.333 1.00 91.25 88 VAL A C 1
ATOM 694 O O . VAL A 1 88 ? -11.327 5.130 0.884 1.00 91.25 88 VAL A O 1
ATOM 697 N N . TRP A 1 89 ? -9.362 5.451 1.918 1.00 94.06 89 TRP A N 1
ATOM 698 C CA . TRP A 1 89 ? -8.973 4.038 1.930 1.00 94.06 89 TRP A CA 1
ATOM 699 C C . TRP A 1 89 ? -9.843 3.135 2.804 1.00 94.06 89 TRP A C 1
ATOM 701 O O . TRP A 1 89 ? -10.044 1.980 2.451 1.00 94.06 89 TRP A O 1
ATOM 711 N N . ARG A 1 90 ? -10.453 3.652 3.877 1.00 89.44 90 ARG A N 1
ATOM 712 C CA . ARG A 1 90 ? -11.478 2.914 4.645 1.00 89.44 90 ARG A CA 1
ATOM 713 C C . ARG A 1 90 ? -12.652 2.446 3.783 1.00 89.44 90 ARG A C 1
ATOM 715 O O . ARG A 1 90 ? -13.314 1.479 4.135 1.00 89.44 90 ARG A O 1
ATOM 722 N N . LYS A 1 91 ? -12.937 3.165 2.695 1.00 88.50 91 LYS A N 1
ATOM 723 C CA . LYS A 1 91 ? -14.040 2.887 1.764 1.00 88.50 91 LYS A CA 1
ATOM 724 C C . LYS A 1 91 ? -13.567 2.177 0.491 1.00 88.50 91 LYS A C 1
ATOM 726 O O . LYS A 1 91 ? -14.359 1.987 -0.426 1.00 88.50 91 LYS A O 1
ATOM 731 N N . ASP A 1 92 ? -12.279 1.852 0.406 1.00 91.44 92 ASP A N 1
ATOM 732 C CA . ASP A 1 92 ? -11.673 1.182 -0.737 1.00 91.44 92 ASP A CA 1
ATOM 733 C C . ASP A 1 92 ? -11.702 -0.333 -0.499 1.00 91.44 92 ASP A C 1
ATOM 735 O O . ASP A 1 92 ? -10.785 -0.908 0.089 1.00 91.44 92 ASP A O 1
ATOM 739 N N . ASP A 1 93 ? -12.788 -0.977 -0.936 1.00 87.75 93 ASP A N 1
ATOM 740 C CA . ASP A 1 93 ? -13.003 -2.417 -0.746 1.00 87.75 93 ASP A CA 1
ATOM 741 C C . ASP A 1 93 ? -11.858 -3.262 -1.321 1.00 87.75 93 ASP A C 1
ATOM 743 O O . ASP A 1 93 ? -11.522 -4.307 -0.762 1.00 87.75 93 ASP A O 1
ATOM 747 N N . ILE A 1 94 ? -11.240 -2.809 -2.418 1.00 91.31 94 ILE A N 1
ATOM 748 C CA . ILE A 1 94 ? -10.141 -3.522 -3.076 1.00 91.31 94 ILE A CA 1
ATOM 749 C C . ILE A 1 94 ? -8.917 -3.510 -2.166 1.00 91.31 94 ILE A C 1
ATOM 751 O O . ILE A 1 94 ? -8.342 -4.566 -1.890 1.00 91.31 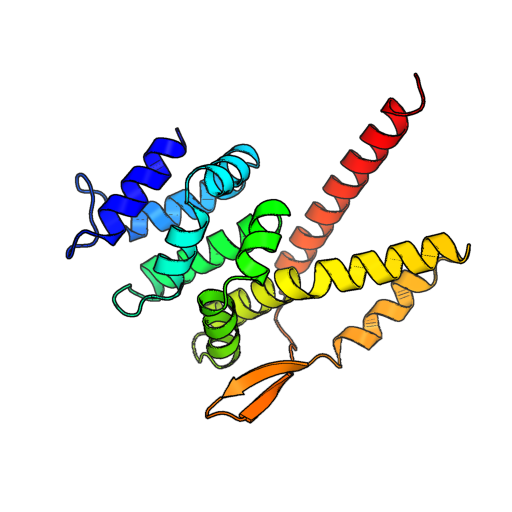94 ILE A O 1
ATOM 755 N N . LEU A 1 95 ? -8.542 -2.328 -1.668 1.00 94.38 95 LEU A N 1
ATOM 756 C CA . LEU A 1 95 ? -7.419 -2.204 -0.749 1.00 94.38 95 LEU A CA 1
ATOM 757 C C . LEU A 1 95 ? -7.678 -2.988 0.541 1.00 94.38 95 LEU A C 1
ATOM 759 O O . LEU A 1 95 ? -6.829 -3.774 0.954 1.00 94.38 95 LEU A O 1
ATOM 763 N N . MET A 1 96 ? -8.851 -2.823 1.155 1.00 91.81 96 MET A N 1
ATOM 764 C CA . MET A 1 96 ? -9.182 -3.488 2.419 1.00 91.81 96 MET A CA 1
ATOM 765 C C . MET A 1 96 ? -9.148 -5.016 2.290 1.00 91.81 96 MET A C 1
ATOM 767 O O . MET A 1 96 ? -8.572 -5.686 3.146 1.00 91.81 96 MET A O 1
ATOM 771 N N . GLN A 1 97 ? -9.682 -5.577 1.199 1.00 86.31 97 GLN A N 1
ATOM 772 C CA . GLN A 1 97 ? -9.585 -7.015 0.926 1.00 86.31 97 GLN A CA 1
ATOM 773 C C . GLN A 1 97 ? -8.137 -7.458 0.710 1.00 86.31 97 GLN A C 1
ATOM 775 O O . GLN A 1 97 ? -7.722 -8.474 1.268 1.00 86.31 97 GLN A O 1
ATOM 780 N N . LYS A 1 98 ? -7.349 -6.698 -0.062 1.00 92.06 98 LYS A N 1
ATOM 781 C CA . LYS A 1 98 ? -5.937 -7.018 -0.301 1.00 92.06 98 LYS A CA 1
ATOM 782 C C . LYS A 1 98 ? -5.143 -7.044 1.002 1.00 92.06 98 LYS A C 1
ATOM 784 O O . LYS A 1 98 ? -4.421 -8.009 1.232 1.00 92.06 98 LYS A O 1
ATOM 789 N N . LEU A 1 99 ? -5.284 -6.030 1.854 1.00 92.75 99 LEU A N 1
ATOM 790 C CA . LEU A 1 99 ? -4.592 -5.968 3.143 1.00 92.75 99 LEU A CA 1
ATOM 791 C C . LEU A 1 99 ? -4.967 -7.162 4.023 1.00 92.75 99 LEU A C 1
ATOM 793 O O . LEU A 1 99 ? -4.104 -7.811 4.603 1.00 92.75 99 LEU A O 1
ATOM 797 N N . ALA A 1 100 ? -6.250 -7.506 4.062 1.00 86.25 100 ALA A N 1
ATOM 798 C CA . ALA A 1 100 ? -6.724 -8.605 4.882 1.00 86.25 100 ALA A CA 1
ATOM 799 C C . ALA A 1 100 ? -6.240 -9.982 4.369 1.00 86.25 100 ALA A C 1
ATOM 801 O O . ALA A 1 100 ? -5.965 -10.875 5.167 1.00 86.25 100 ALA A O 1
ATOM 802 N N . LEU A 1 101 ? -6.046 -10.141 3.053 1.00 87.25 101 LEU A N 1
ATOM 803 C CA . LEU A 1 101 ? -5.367 -11.309 2.474 1.00 87.25 101 LEU A CA 1
ATOM 804 C C . LEU A 1 101 ? -3.874 -11.348 2.826 1.00 87.25 101 LEU A C 1
ATOM 806 O O . LEU A 1 101 ? -3.342 -12.416 3.121 1.00 87.25 101 LEU A O 1
ATOM 810 N N . LEU A 1 102 ? -3.200 -10.195 2.809 1.00 90.31 102 LEU A N 1
ATOM 811 C CA . LEU A 1 102 ? -1.773 -10.088 3.125 1.00 90.31 102 LEU A CA 1
ATOM 812 C C . LEU A 1 102 ? -1.450 -10.421 4.587 1.00 90.31 102 LEU A C 1
ATOM 814 O O . LEU A 1 102 ? -0.323 -10.817 4.861 1.00 90.31 102 LEU A O 1
ATOM 818 N N . LEU A 1 103 ? -2.426 -10.382 5.501 1.00 87.00 103 LEU A N 1
ATOM 819 C CA . LEU A 1 103 ? -2.264 -10.908 6.866 1.00 87.00 103 LEU A CA 1
ATOM 820 C C . LEU A 1 103 ? -1.908 -12.407 6.907 1.00 87.00 103 LEU A C 1
ATOM 822 O O . LEU A 1 103 ? -1.437 -12.899 7.924 1.00 87.00 103 LEU A O 1
ATOM 826 N N . LYS A 1 104 ? -2.148 -13.148 5.819 1.00 84.94 104 LYS A N 1
ATOM 827 C CA . LYS A 1 104 ? -1.792 -14.571 5.678 1.00 84.94 104 LYS A CA 1
ATOM 828 C C . LYS A 1 104 ? -0.572 -14.792 4.777 1.00 84.94 104 LYS A C 1
ATOM 830 O O . LYS A 1 104 ? -0.323 -15.922 4.362 1.00 84.94 104 LYS A O 1
ATOM 835 N N . SER A 1 105 ? 0.127 -13.722 4.405 1.00 86.62 105 SER A N 1
ATOM 836 C CA . SER A 1 105 ? 1.309 -13.783 3.548 1.00 86.62 105 SER A CA 1
ATOM 837 C C . SER A 1 105 ? 2.440 -14.549 4.240 1.00 86.62 105 SER A C 1
ATOM 839 O O . SER A 1 105 ? 2.672 -14.389 5.434 1.00 86.62 105 SER A O 1
ATOM 841 N N . ASP A 1 106 ? 3.179 -15.356 3.483 1.00 88.69 106 ASP A N 1
ATOM 842 C CA . ASP A 1 106 ? 4.439 -15.965 3.919 1.00 88.69 106 ASP A CA 1
ATOM 843 C C . ASP A 1 106 ? 5.601 -14.953 3.919 1.00 88.69 106 ASP A C 1
ATOM 845 O O . ASP A 1 106 ? 6.579 -15.114 4.652 1.00 88.69 106 ASP A O 1
ATOM 849 N N . VAL A 1 107 ? 5.466 -13.867 3.153 1.00 88.81 107 VAL A N 1
ATOM 850 C CA . VAL A 1 107 ? 6.370 -12.710 3.182 1.00 88.81 107 VAL A CA 1
ATOM 851 C C . VAL A 1 107 ? 6.038 -11.817 4.381 1.00 88.81 107 VAL A C 1
ATOM 853 O O . VAL A 1 107 ? 5.028 -11.102 4.372 1.00 88.81 107 VAL A O 1
ATOM 856 N N . LYS A 1 108 ? 6.906 -11.839 5.399 1.00 86.81 108 LYS A N 1
ATOM 857 C CA . LYS A 1 108 ? 6.715 -11.148 6.687 1.00 86.81 108 LYS A CA 1
ATOM 858 C C . LYS A 1 108 ? 6.604 -9.634 6.561 1.00 86.81 108 LYS A C 1
ATOM 860 O O . LYS A 1 108 ? 5.865 -8.999 7.309 1.00 86.81 108 LYS A O 1
ATOM 865 N N . GLU A 1 109 ? 7.317 -9.040 5.614 1.00 87.31 109 GLU A N 1
ATOM 866 C CA . GLU A 1 109 ? 7.287 -7.601 5.375 1.00 87.31 109 GLU A CA 1
ATOM 867 C C . GLU A 1 109 ? 5.920 -7.132 4.863 1.00 87.31 109 GLU A C 1
ATOM 869 O O . GLU A 1 109 ? 5.450 -6.070 5.286 1.00 87.31 109 GLU A O 1
ATOM 874 N N . LEU A 1 110 ? 5.260 -7.940 4.023 1.00 89.25 110 LEU A N 1
ATOM 875 C CA . LEU A 1 110 ? 3.920 -7.650 3.509 1.00 89.25 110 LEU A CA 1
ATOM 876 C C . LEU A 1 110 ? 2.860 -7.833 4.591 1.00 89.25 110 LEU A C 1
ATOM 878 O O . LEU A 1 110 ? 1.983 -6.983 4.723 1.00 89.25 110 LEU A O 1
ATOM 882 N N . GLU A 1 111 ? 2.962 -8.915 5.370 1.00 89.75 111 GLU A N 1
ATOM 883 C CA . GLU A 1 111 ? 2.091 -9.179 6.520 1.00 89.75 111 GLU A CA 1
ATOM 884 C C . GLU A 1 111 ? 2.138 -8.001 7.499 1.00 89.75 111 GLU A C 1
ATOM 886 O O . GLU A 1 111 ? 1.107 -7.412 7.818 1.00 89.75 111 GLU A O 1
ATOM 891 N N . ARG A 1 112 ? 3.348 -7.577 7.888 1.00 86.69 112 ARG A N 1
ATOM 892 C CA . ARG A 1 112 ? 3.556 -6.449 8.803 1.00 86.69 112 ARG A CA 1
ATOM 893 C C . ARG A 1 112 ? 3.021 -5.132 8.243 1.00 86.69 112 ARG A C 1
ATOM 895 O O . ARG A 1 112 ? 2.415 -4.356 8.978 1.00 86.69 112 ARG A O 1
ATOM 902 N N . ALA A 1 113 ? 3.272 -4.844 6.965 1.00 89.56 113 ALA A N 1
ATOM 903 C CA . ALA A 1 113 ? 2.766 -3.622 6.344 1.00 89.56 113 ALA A CA 1
ATOM 904 C C . ALA A 1 113 ? 1.231 -3.616 6.321 1.00 89.56 113 ALA A C 1
ATOM 906 O O . ALA A 1 113 ? 0.613 -2.605 6.655 1.00 89.56 113 ALA A O 1
ATOM 907 N N . ALA A 1 114 ? 0.618 -4.750 5.979 1.00 90.88 114 ALA A N 1
ATOM 908 C CA . ALA A 1 114 ? -0.827 -4.886 5.933 1.00 90.88 114 ALA A CA 1
ATOM 909 C C . ALA A 1 114 ? -1.483 -4.749 7.310 1.00 90.88 114 ALA A C 1
ATOM 911 O O . ALA A 1 114 ? -2.463 -4.014 7.440 1.00 90.88 114 ALA A O 1
ATOM 912 N N . ASP A 1 115 ? -0.912 -5.397 8.327 1.00 87.56 115 ASP A N 1
ATOM 913 C CA . ASP A 1 115 ? -1.352 -5.295 9.719 1.00 87.56 115 ASP A CA 1
ATOM 914 C C . ASP A 1 115 ? -1.312 -3.848 10.216 1.00 87.56 115 ASP A C 1
ATOM 916 O O . ASP A 1 115 ? -2.327 -3.313 10.668 1.00 87.56 115 ASP A O 1
ATOM 920 N N . GLY A 1 116 ? -0.178 -3.166 10.013 1.00 87.81 116 GLY A N 1
ATOM 921 C CA . GLY A 1 116 ? -0.041 -1.751 10.337 1.00 87.81 116 GLY A CA 1
ATOM 922 C C . GLY A 1 116 ? -1.147 -0.929 9.683 1.00 87.81 116 GLY A C 1
ATOM 923 O O . GLY A 1 116 ? -1.934 -0.280 10.376 1.00 87.81 116 GLY A O 1
ATOM 924 N N . ILE A 1 117 ? -1.263 -0.983 8.352 1.00 93.12 117 ILE A N 1
ATOM 925 C CA . ILE A 1 117 ? -2.252 -0.188 7.610 1.00 93.12 117 ILE A CA 1
ATOM 926 C C . ILE A 1 117 ? -3.669 -0.463 8.122 1.00 93.12 117 ILE A C 1
ATOM 928 O O . ILE A 1 117 ? -4.403 0.490 8.387 1.00 93.12 117 ILE A O 1
ATOM 932 N N . LEU A 1 118 ? -4.050 -1.727 8.321 1.00 89.88 118 LEU A N 1
ATOM 933 C CA . LEU A 1 118 ? -5.365 -2.080 8.860 1.00 89.88 118 LEU A CA 1
ATOM 934 C C . LEU A 1 118 ? -5.577 -1.522 10.263 1.00 89.88 118 LEU A C 1
ATOM 936 O O . LEU A 1 118 ? -6.626 -0.933 10.520 1.00 89.88 118 LEU A O 1
ATOM 940 N N . TRP A 1 119 ? -4.586 -1.626 11.148 1.00 86.00 119 TRP A N 1
ATOM 941 C CA . TRP A 1 119 ? -4.643 -1.024 12.477 1.00 86.00 119 TRP A CA 1
ATOM 942 C C . TRP A 1 119 ? -4.922 0.479 12.389 1.00 86.00 119 TRP A C 1
ATOM 944 O O . TRP A 1 119 ? -5.825 0.985 13.055 1.00 86.00 119 TRP A O 1
ATOM 954 N N . ARG A 1 120 ? -4.213 1.203 11.516 1.00 86.69 120 ARG A N 1
ATOM 955 C CA . ARG A 1 120 ? -4.392 2.654 11.366 1.00 86.69 120 ARG A CA 1
ATOM 956 C C . ARG A 1 120 ? -5.741 3.014 10.754 1.00 86.69 120 ARG A C 1
ATOM 958 O O . ARG A 1 120 ? -6.377 3.977 11.190 1.00 86.69 120 ARG A O 1
ATOM 965 N N . LEU A 1 121 ? -6.180 2.262 9.749 1.00 89.31 121 LEU A N 1
ATOM 966 C CA . LEU A 1 121 ? -7.455 2.506 9.089 1.00 89.31 121 LEU A CA 1
ATOM 967 C C . LEU A 1 121 ? -8.635 2.146 9.996 1.00 89.31 121 LEU A C 1
ATOM 969 O O . LEU A 1 121 ? -9.611 2.880 9.982 1.00 89.31 121 LEU A O 1
ATOM 973 N N . LEU A 1 122 ? -8.564 1.102 10.819 1.00 83.62 122 LEU A N 1
ATOM 974 C CA . LEU A 1 122 ? -9.698 0.669 11.640 1.00 83.62 122 LEU A CA 1
ATOM 975 C C . LEU A 1 122 ? -9.720 1.321 13.036 1.00 83.62 122 LEU A C 1
ATOM 977 O O . LEU A 1 122 ? -10.776 1.767 13.476 1.00 83.62 122 LEU A O 1
ATOM 981 N N . LYS A 1 123 ? -8.575 1.460 13.724 1.00 69.00 123 LYS A N 1
ATOM 982 C CA . LYS A 1 123 ? -8.555 1.866 15.146 1.00 69.00 123 LYS A CA 1
ATOM 983 C C . LYS A 1 123 ? -8.672 3.365 15.423 1.00 69.00 123 LYS A C 1
ATOM 985 O O . LYS A 1 123 ? -9.006 3.734 16.545 1.00 69.00 123 LYS A O 1
ATOM 990 N N . GLU A 1 124 ? -8.381 4.258 14.475 1.00 61.31 124 GLU A N 1
ATOM 991 C CA . GLU A 1 124 ? -8.368 5.705 14.776 1.00 61.31 124 GLU A CA 1
ATOM 992 C C . GLU A 1 124 ? -9.745 6.242 15.209 1.00 61.31 124 GLU A C 1
ATOM 994 O O . GLU A 1 124 ? -9.818 7.120 16.069 1.00 61.31 124 GLU A O 1
ATOM 999 N N . GLU A 1 125 ? -10.836 5.732 14.632 1.00 55.00 125 GLU A N 1
ATOM 1000 C CA . GLU A 1 125 ? -12.189 6.171 14.997 1.00 55.00 125 GLU A CA 1
ATOM 1001 C C . GLU A 1 125 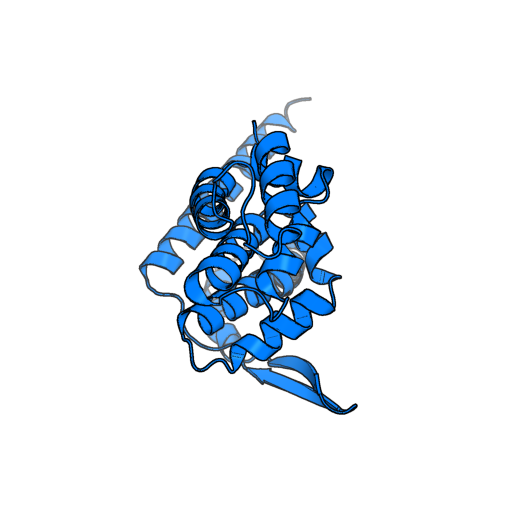? -12.646 5.577 16.331 1.00 55.00 125 GLU A C 1
ATOM 1003 O O . GLU A 1 125 ? -13.202 6.307 17.150 1.00 55.00 125 GLU A O 1
ATOM 1008 N N . GLU A 1 126 ? -12.327 4.311 16.609 1.00 56.78 126 GLU A N 1
ATOM 1009 C CA . GLU A 1 126 ? -12.603 3.681 17.907 1.00 56.78 126 GLU A CA 1
ATOM 1010 C C . GLU A 1 126 ? -11.818 4.349 19.045 1.00 56.78 126 GLU A C 1
ATOM 1012 O O . GLU A 1 126 ? -12.369 4.613 20.114 1.00 56.78 126 GLU A O 1
ATOM 1017 N N . PHE A 1 127 ? -10.550 4.701 18.806 1.00 49.41 127 PHE A N 1
ATOM 1018 C CA . PHE A 1 127 ? -9.716 5.411 19.777 1.00 49.41 127 PHE A CA 1
ATOM 1019 C C . PHE A 1 127 ? -10.246 6.824 20.060 1.00 49.41 127 PHE A C 1
ATOM 1021 O O . PHE A 1 127 ? -10.362 7.222 21.218 1.00 49.41 127 PHE A O 1
ATOM 1028 N N . ARG A 1 128 ? -10.649 7.575 19.023 1.00 50.75 128 ARG A N 1
ATOM 1029 C CA . ARG A 1 128 ? -11.255 8.908 19.197 1.00 50.75 128 ARG A CA 1
ATOM 1030 C C . ARG A 1 128 ? -12.607 8.846 19.906 1.00 50.75 128 ARG A C 1
ATOM 1032 O O . ARG A 1 128 ? -12.866 9.711 20.738 1.00 50.75 128 ARG A O 1
ATOM 1039 N N . ALA A 1 129 ? -13.443 7.849 19.606 1.00 51.50 129 ALA A N 1
ATOM 1040 C CA . ALA A 1 129 ? -14.732 7.651 20.270 1.00 51.50 129 ALA A CA 1
ATOM 1041 C C . ALA A 1 129 ? -14.564 7.320 21.763 1.00 51.50 129 ALA A C 1
ATOM 1043 O O . ALA A 1 129 ? -15.298 7.849 22.595 1.00 51.50 129 ALA A O 1
ATOM 1044 N N . LYS A 1 130 ? -13.556 6.510 22.125 1.00 49.00 130 LYS A N 1
ATOM 1045 C CA . LYS A 1 130 ? -13.207 6.257 23.533 1.00 49.00 130 LYS A CA 1
ATOM 1046 C C . LYS A 1 130 ? -12.728 7.538 24.240 1.00 49.00 130 LYS A C 1
ATOM 1048 O O . LYS A 1 130 ? -13.209 7.822 25.332 1.00 49.00 130 LYS A O 1
ATOM 1053 N N . ILE A 1 131 ? -11.881 8.361 23.611 1.00 46.66 131 ILE A N 1
ATOM 1054 C CA . ILE A 1 131 ? -11.414 9.639 24.196 1.00 46.66 131 ILE A CA 1
ATOM 1055 C C . ILE A 1 131 ? -12.568 10.632 24.394 1.00 46.66 131 ILE A C 1
ATOM 1057 O O . ILE A 1 131 ? -12.737 11.160 25.488 1.00 46.66 131 ILE A O 1
ATOM 1061 N N . THR A 1 132 ? -13.406 10.839 23.377 1.00 45.91 132 THR A N 1
ATOM 1062 C CA . THR A 1 132 ? -14.535 11.788 23.468 1.00 45.91 132 THR A CA 1
ATOM 1063 C C . THR A 1 132 ? -15.601 11.355 24.478 1.00 45.91 132 THR A C 1
ATOM 1065 O O . THR A 1 132 ? -16.168 12.206 25.159 1.00 45.91 132 THR A O 1
ATOM 1068 N N . ASN A 1 133 ? -15.833 10.049 24.656 1.00 44.06 133 ASN A N 1
ATOM 1069 C CA . ASN A 1 133 ? -16.703 9.542 25.725 1.00 44.06 133 ASN A CA 1
ATOM 1070 C C . ASN A 1 133 ? -16.088 9.706 27.127 1.00 44.06 133 ASN A C 1
ATOM 1072 O O . ASN A 1 133 ? -16.824 9.841 28.102 1.00 44.06 133 ASN A O 1
ATOM 1076 N N . THR A 1 134 ? -14.758 9.721 27.236 1.00 46.66 134 THR A N 1
ATOM 1077 C CA . THR A 1 134 ? -14.051 9.950 28.508 1.00 46.66 134 THR A CA 1
ATOM 1078 C C . THR A 1 134 ? -14.085 11.436 28.891 1.00 46.66 134 THR A C 1
ATOM 1080 O O . THR A 1 134 ? -14.353 11.774 30.040 1.00 46.66 134 THR A O 1
ATOM 1083 N N . GLU A 1 135 ? -13.937 12.338 27.914 1.00 43.22 135 GLU A N 1
ATOM 1084 C CA . GLU A 1 135 ? -14.092 13.791 28.101 1.00 43.22 135 GLU A CA 1
ATOM 1085 C C . GLU A 1 135 ? -15.532 14.190 28.467 1.00 43.22 135 GLU A C 1
ATOM 1087 O O . GLU A 1 135 ? -15.737 15.082 29.290 1.00 43.22 135 GLU A O 1
ATOM 1092 N N . ALA A 1 136 ? -16.537 13.506 27.908 1.00 47.03 136 ALA A N 1
ATOM 1093 C CA . ALA A 1 136 ? -17.948 13.751 28.214 1.00 47.03 136 ALA A CA 1
ATOM 1094 C C . ALA A 1 136 ? -18.366 13.292 29.627 1.00 47.03 136 ALA A C 1
ATOM 1096 O O . ALA A 1 136 ? -19.328 13.830 30.174 1.00 47.03 136 ALA A O 1
ATOM 1097 N N . ASN A 1 137 ? -17.645 12.336 30.224 1.00 47.00 137 ASN A N 1
ATOM 1098 C CA . ASN A 1 137 ? -17.956 11.768 31.541 1.00 47.00 137 ASN A CA 1
ATOM 1099 C C . ASN A 1 137 ? -17.113 12.349 32.693 1.00 47.00 137 ASN A C 1
ATOM 1101 O O . ASN A 1 137 ? -17.321 11.969 33.841 1.00 47.00 137 ASN A O 1
ATOM 1105 N N . GLY A 1 138 ? -16.198 13.287 32.422 1.00 41.44 138 GLY A N 1
ATOM 1106 C CA . GLY A 1 138 ? -15.477 14.046 33.455 1.00 41.44 138 GLY A CA 1
ATOM 1107 C C . GLY A 1 138 ? -14.389 13.286 34.228 1.00 41.44 138 GLY A C 1
ATOM 1108 O O . GLY A 1 138 ? -13.737 13.889 35.079 1.00 41.44 138 GLY A O 1
ATOM 1109 N N . ASP A 1 139 ? -14.141 12.011 33.924 1.00 42.78 139 ASP A N 1
ATOM 1110 C CA . ASP A 1 139 ? -13.089 11.208 34.557 1.00 42.78 139 ASP A CA 1
ATOM 1111 C C . ASP A 1 139 ? -11.753 11.387 33.824 1.00 42.78 139 ASP A C 1
ATOM 1113 O O . ASP A 1 139 ? -11.326 10.565 33.014 1.00 42.78 139 ASP A O 1
ATOM 1117 N N . ILE A 1 140 ? -11.050 12.482 34.124 1.00 44.50 140 ILE A N 1
ATOM 1118 C CA . ILE A 1 140 ? -9.619 12.596 33.811 1.00 44.50 140 ILE A CA 1
ATOM 1119 C C . ILE A 1 140 ? -8.835 12.090 35.026 1.00 44.50 140 ILE A C 1
ATOM 1121 O O . ILE A 1 140 ? -8.191 12.847 35.750 1.00 44.50 140 ILE A O 1
ATOM 1125 N N . GLY A 1 141 ? -8.927 10.786 35.271 1.00 37.59 141 GLY A N 1
ATOM 1126 C CA . GLY A 1 141 ? -7.986 10.051 36.108 1.00 37.59 141 GLY A CA 1
ATOM 1127 C C . GLY A 1 141 ? -6.965 9.357 35.213 1.00 37.59 141 GLY A C 1
ATOM 1128 O O . GLY A 1 141 ? -7.324 8.840 34.159 1.00 37.59 141 GLY A O 1
ATOM 1129 N N . ALA A 1 142 ? -5.699 9.320 35.622 1.00 41.06 142 ALA A N 1
ATOM 1130 C CA . ALA A 1 142 ? -4.562 8.724 34.906 1.00 41.06 142 ALA A CA 1
ATOM 1131 C C . ALA A 1 142 ? -4.656 7.193 34.644 1.00 41.06 142 ALA A C 1
ATOM 1133 O O . ALA A 1 142 ? -3.638 6.547 34.449 1.00 41.06 142 ALA A O 1
ATOM 1134 N N . SER A 1 143 ? -5.861 6.617 34.630 1.00 43.22 143 SER A N 1
ATOM 1135 C CA . SER A 1 143 ? -6.152 5.180 34.561 1.00 43.22 143 SER A CA 1
ATOM 1136 C C . SER A 1 143 ? -6.441 4.673 33.144 1.00 43.22 143 SER A C 1
ATOM 1138 O O . SER A 1 143 ? -6.221 3.503 32.856 1.00 43.22 143 SER A O 1
ATOM 1140 N N . ALA A 1 144 ? -6.900 5.532 32.224 1.00 41.72 144 ALA A N 1
ATOM 1141 C CA . ALA A 1 144 ? -7.250 5.099 30.863 1.00 41.72 144 ALA A CA 1
ATOM 1142 C C . ALA A 1 144 ? -6.026 4.710 30.011 1.00 41.72 144 ALA A C 1
ATOM 1144 O O . ALA A 1 144 ? -6.174 4.023 29.006 1.00 41.72 144 ALA A O 1
ATOM 1145 N N . ALA A 1 145 ? -4.824 5.158 30.394 1.00 38.16 145 ALA A N 1
ATOM 1146 C CA . ALA A 1 145 ? -3.575 4.751 29.753 1.00 38.16 145 ALA A CA 1
ATOM 1147 C C . ALA A 1 145 ? -3.110 3.357 30.214 1.00 38.16 145 ALA A C 1
ATOM 1149 O O . ALA A 1 145 ? -2.561 2.622 29.397 1.00 38.16 145 ALA A O 1
ATOM 1150 N N . ASP A 1 146 ? -3.388 2.987 31.469 1.00 36.06 146 ASP A N 1
ATOM 1151 C CA . ASP A 1 146 ? -2.975 1.709 32.066 1.00 36.06 146 ASP A CA 1
ATOM 1152 C C . ASP A 1 146 ? -3.944 0.558 31.726 1.00 36.06 146 ASP A C 1
ATOM 1154 O O . ASP A 1 146 ? -3.515 -0.581 31.584 1.00 36.06 146 ASP A O 1
ATOM 1158 N N . GLU A 1 147 ? -5.231 0.830 31.475 1.00 39.91 147 GLU A N 1
ATOM 1159 C CA . GLU A 1 147 ? -6.190 -0.195 31.006 1.00 39.91 147 GLU A CA 1
ATOM 1160 C C . GLU A 1 147 ? -6.053 -0.542 29.502 1.00 39.91 147 GLU A C 1
ATOM 1162 O O . GLU A 1 147 ? -6.731 -1.435 28.991 1.00 39.91 147 GLU A O 1
ATOM 1167 N N . LEU A 1 148 ? -5.178 0.148 28.759 1.00 40.44 148 LEU A N 1
ATOM 1168 C CA . LEU A 1 148 ? -4.990 -0.042 27.312 1.00 40.44 148 LEU A CA 1
ATOM 1169 C C . LEU A 1 148 ? -4.009 -1.169 26.936 1.00 40.44 148 LEU A C 1
ATOM 1171 O O . LEU A 1 148 ? -3.935 -1.515 25.751 1.00 40.44 148 LEU A O 1
ATOM 1175 N N . GLU A 1 149 ? -3.276 -1.749 27.893 1.00 40.03 149 GLU A N 1
ATOM 1176 C CA . GLU A 1 149 ? -2.387 -2.893 27.627 1.00 40.03 149 GLU A CA 1
ATOM 1177 C C . GLU A 1 149 ? -3.161 -4.203 27.385 1.00 40.03 149 GLU A C 1
ATOM 1179 O O . GLU A 1 149 ? -2.763 -5.002 26.530 1.00 40.03 149 GLU A O 1
ATOM 1184 N N . ASP A 1 150 ? -4.321 -4.389 28.023 1.00 36.91 150 ASP A N 1
ATOM 1185 C CA . ASP A 1 150 ? -5.052 -5.666 27.991 1.00 36.91 150 ASP A CA 1
ATOM 1186 C C . ASP A 1 150 ? -5.940 -5.856 26.739 1.00 36.91 150 ASP A C 1
ATOM 1188 O O . ASP A 1 150 ? -6.166 -6.980 26.282 1.00 36.91 150 ASP A O 1
ATOM 1192 N N . ASP A 1 151 ? -6.374 -4.774 26.085 1.00 42.09 151 ASP A N 1
ATOM 1193 C CA . ASP A 1 151 ? -7.293 -4.832 24.929 1.00 42.09 151 ASP A CA 1
ATOM 1194 C C . ASP A 1 151 ? -6.583 -5.078 23.577 1.00 42.09 151 ASP A C 1
ATOM 1196 O O . ASP A 1 151 ? -7.208 -5.218 22.519 1.00 42.09 151 ASP A O 1
ATOM 1200 N N . TYR A 1 152 ? -5.249 -5.170 23.580 1.00 39.00 152 TYR A N 1
ATOM 1201 C CA . TYR A 1 152 ? -4.468 -5.568 22.404 1.00 39.00 152 TYR A CA 1
ATOM 1202 C C . TYR A 1 152 ? -4.682 -7.048 22.028 1.00 39.00 152 TYR A C 1
ATOM 1204 O O . TYR A 1 152 ? -4.229 -7.476 20.966 1.00 39.00 152 TYR A O 1
ATOM 1212 N N . ASP A 1 153 ? -5.312 -7.851 22.897 1.00 39.38 153 ASP A N 1
ATOM 1213 C CA . ASP A 1 153 ? -5.414 -9.316 22.786 1.00 39.38 153 ASP A CA 1
ATOM 1214 C C . ASP A 1 153 ? -6.650 -9.857 22.059 1.00 39.38 153 ASP A C 1
ATOM 1216 O O . ASP A 1 153 ? -6.725 -11.060 21.804 1.00 39.38 153 ASP A O 1
ATOM 1220 N N . SER A 1 154 ? -7.624 -9.016 21.706 1.00 40.41 154 SER A N 1
ATOM 1221 C CA . SER A 1 154 ? -8.987 -9.503 21.435 1.00 40.41 154 SER A CA 1
ATOM 1222 C C . SER A 1 154 ? -9.572 -9.183 20.052 1.00 40.41 154 SER A C 1
ATOM 1224 O O . SER A 1 154 ? -10.670 -9.647 19.751 1.00 40.41 154 SER A O 1
ATOM 1226 N N . MET A 1 155 ? -8.884 -8.443 19.173 1.00 47.56 155 MET A N 1
ATOM 1227 C CA . MET A 1 155 ? -9.540 -7.916 17.963 1.00 47.56 155 MET A CA 1
ATOM 1228 C C . MET A 1 155 ? -9.480 -8.830 16.740 1.00 47.56 155 MET A C 1
ATOM 1230 O O . MET A 1 155 ? -8.404 -9.282 16.342 1.00 47.56 155 MET A O 1
ATOM 1234 N N . TYR A 1 156 ? -10.649 -9.000 16.111 1.00 48.34 156 TYR A N 1
ATOM 1235 C CA . TYR A 1 156 ? -10.846 -9.756 14.881 1.00 48.34 156 TYR A CA 1
ATOM 1236 C C . TYR A 1 156 ? -11.321 -8.870 13.713 1.00 48.34 156 TYR A C 1
ATOM 1238 O O . TYR A 1 156 ? -12.290 -8.129 13.859 1.00 48.34 156 TYR A O 1
ATOM 1246 N N . VAL A 1 157 ? -10.715 -8.998 12.528 1.00 47.53 157 VAL A N 1
ATOM 1247 C CA . VAL A 1 157 ? -11.149 -8.320 11.289 1.00 47.53 157 VAL A CA 1
ATOM 1248 C C . VAL A 1 157 ? -12.179 -9.176 10.543 1.00 47.53 157 VAL A C 1
ATOM 1250 O O . VAL A 1 157 ? -11.848 -10.314 10.200 1.00 47.53 157 VAL A O 1
ATOM 1253 N N . PRO A 1 158 ? -13.395 -8.673 10.247 1.00 42.50 158 PRO A N 1
ATOM 1254 C CA . PRO A 1 158 ? -14.363 -9.385 9.420 1.00 42.50 158 PRO A CA 1
ATOM 1255 C C . PRO A 1 158 ? -13.984 -9.330 7.926 1.00 42.50 158 PRO A C 1
ATOM 1257 O O . PRO A 1 158 ? -13.921 -8.257 7.334 1.00 42.50 158 PRO A O 1
ATOM 1260 N N . ILE A 1 159 ? -13.795 -10.484 7.286 1.00 48.31 159 ILE A N 1
ATOM 1261 C CA . ILE A 1 159 ? -13.552 -10.651 5.845 1.00 48.31 159 ILE A CA 1
ATOM 1262 C C . ILE A 1 159 ? -14.626 -11.565 5.260 1.00 48.31 159 ILE A C 1
ATOM 1264 O O . ILE A 1 159 ? -14.942 -12.609 5.827 1.00 48.31 159 ILE A O 1
ATOM 1268 N N . LYS A 1 160 ? -15.167 -11.219 4.090 1.00 41.22 160 LYS A N 1
ATOM 1269 C CA . LYS A 1 160 ? -16.100 -12.086 3.365 1.00 41.22 160 LYS A CA 1
ATOM 1270 C C . LYS A 1 160 ? -15.340 -12.990 2.387 1.00 41.22 160 LYS A C 1
ATOM 1272 O O . LYS A 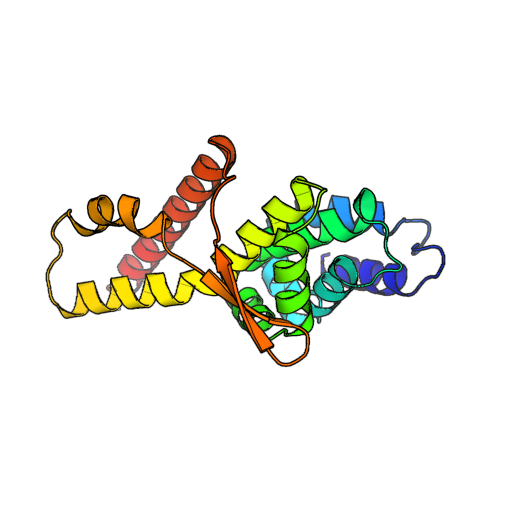1 160 ? -14.933 -12.541 1.324 1.00 41.22 160 LYS A O 1
ATOM 1277 N N . GLU A 1 161 ? -15.187 -14.268 2.722 1.00 45.06 161 GLU A N 1
ATOM 1278 C CA . GLU A 1 161 ? -14.566 -15.293 1.869 1.00 45.06 161 GLU A CA 1
ATOM 1279 C C . GLU A 1 161 ? -15.625 -16.317 1.431 1.00 45.06 161 GLU A C 1
ATOM 1281 O O . GLU A 1 161 ? -16.353 -16.864 2.261 1.00 45.06 161 GLU A O 1
ATOM 1286 N N . ASN A 1 162 ? -15.733 -16.593 0.124 1.00 55.34 162 ASN A N 1
ATOM 1287 C CA . ASN A 1 162 ? -16.687 -17.569 -0.436 1.00 55.34 162 ASN A CA 1
ATOM 1288 C C . ASN A 1 162 ? -18.146 -17.355 0.022 1.00 55.34 162 ASN A C 1
ATOM 1290 O O . ASN A 1 162 ? -18.879 -18.301 0.305 1.00 55.34 162 ASN A O 1
ATOM 1294 N N . GLY A 1 163 ? -18.561 -16.091 0.151 1.00 45.97 163 GLY A N 1
ATOM 1295 C CA . GLY A 1 163 ? -19.902 -15.725 0.614 1.00 45.97 163 GLY A CA 1
ATOM 1296 C C . GLY A 1 163 ? -20.118 -15.820 2.130 1.00 45.97 163 GLY A C 1
ATOM 1297 O O . GLY A 1 163 ? -21.199 -15.461 2.593 1.00 45.97 163 GLY A O 1
ATOM 1298 N N . LYS A 1 164 ? -19.110 -16.231 2.911 1.00 35.91 164 LYS A N 1
ATOM 1299 C CA . LYS A 1 164 ? -19.165 -16.332 4.377 1.00 35.91 164 LYS A CA 1
ATOM 1300 C C . LYS A 1 164 ? -18.319 -15.247 5.035 1.00 35.91 164 LYS A C 1
ATOM 1302 O O . LYS A 1 164 ? -17.227 -14.948 4.566 1.00 35.91 164 LYS A O 1
ATOM 1307 N N . LEU A 1 165 ? -18.819 -14.669 6.126 1.00 41.84 165 LEU A N 1
ATOM 1308 C CA . LEU A 1 165 ? -18.060 -13.732 6.954 1.00 41.84 165 LEU A CA 1
ATOM 1309 C C . LEU A 1 165 ? -17.117 -14.524 7.880 1.00 41.84 165 LEU A C 1
ATOM 1311 O O . LEU A 1 165 ? -17.562 -15.449 8.556 1.00 41.84 165 LEU A O 1
ATOM 1315 N N . GLN A 1 166 ? -15.834 -14.181 7.892 1.00 44.00 166 GLN A N 1
ATOM 1316 C CA . GLN A 1 166 ? -14.780 -14.772 8.720 1.00 44.00 166 GLN A CA 1
ATOM 1317 C C . GLN A 1 166 ? -14.058 -13.682 9.510 1.00 44.00 166 GLN A C 1
ATOM 1319 O O . GLN A 1 166 ? -14.000 -12.552 9.054 1.00 44.00 166 GLN A O 1
ATOM 1324 N N . TYR A 1 167 ? -13.503 -14.012 10.673 1.00 46.59 167 TYR A N 1
ATOM 1325 C CA . TYR A 1 167 ? -12.951 -13.058 11.638 1.00 46.59 167 TYR A CA 1
ATOM 1326 C C . TYR A 1 167 ? -11.469 -13.383 11.915 1.00 46.59 167 TYR A C 1
ATOM 1328 O O . TYR A 1 167 ? -11.168 -14.519 12.276 1.00 46.59 167 TYR A O 1
ATOM 1336 N N . TYR A 1 168 ? -10.548 -12.418 11.764 1.00 49.41 168 TYR A N 1
ATOM 1337 C CA . TYR A 1 168 ? -9.085 -12.646 11.834 1.00 49.41 168 TYR A CA 1
ATOM 1338 C C . TYR A 1 168 ? -8.379 -11.859 12.938 1.00 49.41 168 TYR A C 1
ATOM 1340 O O . TYR A 1 168 ? -8.484 -10.637 12.965 1.00 49.41 168 TYR A O 1
ATOM 1348 N N . LYS A 1 169 ? -7.627 -12.547 13.810 1.00 47.06 169 LYS A N 1
ATOM 1349 C CA . LYS A 1 169 ? -6.940 -11.951 14.969 1.00 47.06 169 LYS A CA 1
ATOM 1350 C C . LYS A 1 169 ? -5.707 -11.122 14.553 1.00 47.06 169 LYS A C 1
ATOM 1352 O O . LYS A 1 169 ? -4.832 -11.639 13.873 1.00 47.06 169 LYS A O 1
ATOM 1357 N N . LEU A 1 170 ? -5.626 -9.870 15.012 1.00 50.81 170 LEU A N 1
ATOM 1358 C CA . LEU A 1 170 ? -4.651 -8.826 14.612 1.00 50.81 170 LEU A CA 1
ATOM 1359 C C . LEU A 1 170 ? -3.246 -8.880 15.282 1.00 50.81 170 LEU A C 1
ATOM 1361 O O . LEU A 1 170 ? -2.564 -7.864 15.330 1.00 50.81 170 LEU A O 1
ATOM 1365 N N . ARG A 1 171 ? -2.797 -9.980 15.911 1.00 50.09 171 ARG A N 1
ATOM 1366 C CA . ARG A 1 171 ? -1.661 -9.892 16.864 1.00 50.09 171 ARG A CA 1
ATOM 1367 C C . ARG A 1 171 ? -0.254 -10.194 16.316 1.00 50.09 171 ARG A C 1
ATOM 1369 O O . ARG A 1 171 ? 0.008 -11.307 15.873 1.00 50.09 171 ARG A O 1
ATOM 1376 N N . HIS A 1 172 ? 0.630 -9.235 16.642 1.00 42.97 172 HIS A N 1
ATOM 1377 C CA . HIS A 1 172 ? 2.098 -9.239 16.809 1.00 42.97 172 HIS A CA 1
ATOM 1378 C C . HIS A 1 172 ? 2.922 -8.836 15.580 1.00 42.97 172 HIS A C 1
ATOM 1380 O O . HIS A 1 172 ? 2.955 -9.623 14.650 1.00 42.97 172 HIS A O 1
ATOM 1386 N N . LEU A 1 173 ? 3.637 -7.681 15.634 1.00 38.84 173 LEU A N 1
ATOM 1387 C CA . LEU A 1 173 ? 4.974 -7.425 15.020 1.00 38.84 173 LEU A CA 1
ATOM 1388 C C . LEU A 1 173 ? 5.466 -5.942 15.001 1.00 38.84 173 LEU A C 1
ATOM 1390 O O . LEU A 1 173 ? 6.289 -5.590 14.153 1.00 38.84 173 LEU A O 1
ATOM 1394 N N . LEU A 1 174 ? 5.060 -5.046 15.916 1.00 41.38 174 LEU A N 1
ATOM 1395 C CA . LEU A 1 174 ? 5.796 -3.771 16.040 1.00 41.38 174 LEU A CA 1
ATOM 1396 C C . LEU A 1 174 ? 7.158 -4.039 16.686 1.00 41.38 174 LEU A C 1
ATOM 1398 O O . LEU A 1 174 ? 7.237 -4.486 17.831 1.00 41.38 174 LEU A O 1
ATOM 1402 N N . THR A 1 175 ? 8.240 -3.782 15.947 1.00 49.91 175 THR A N 1
ATOM 1403 C CA . THR A 1 175 ? 9.575 -3.760 16.551 1.00 49.91 175 THR A CA 1
ATOM 1404 C C . THR A 1 175 ? 9.683 -2.548 17.489 1.00 49.91 175 THR A C 1
ATOM 1406 O O . THR A 1 175 ? 9.009 -1.539 17.261 1.00 49.91 175 THR A O 1
ATOM 1409 N N . PRO A 1 176 ? 10.544 -2.586 18.522 1.00 45.03 176 PRO A N 1
ATOM 1410 C CA . PRO A 1 176 ? 10.728 -1.459 19.447 1.00 45.03 176 PRO A CA 1
ATOM 1411 C C . PRO A 1 176 ? 11.027 -0.119 18.748 1.00 45.03 176 PRO A C 1
ATOM 1413 O O . PRO A 1 176 ? 10.612 0.942 19.201 1.00 45.03 176 PRO A O 1
ATOM 1416 N N . GLU A 1 177 ? 11.692 -0.168 17.594 1.00 42.59 177 GLU A N 1
ATOM 1417 C CA . GLU A 1 177 ? 12.018 0.996 16.766 1.00 42.59 177 GLU A CA 1
ATOM 1418 C C . GLU A 1 177 ? 10.785 1.588 16.053 1.00 42.59 177 GLU A C 1
ATOM 1420 O O . GLU A 1 177 ? 10.665 2.800 15.874 1.00 42.59 177 GLU A O 1
ATOM 1425 N N . GLN A 1 178 ? 9.822 0.746 15.675 1.00 44.25 178 GLN A N 1
ATOM 1426 C CA . GLN A 1 178 ? 8.555 1.184 15.085 1.00 44.25 178 GLN A CA 1
ATOM 1427 C C . GLN A 1 178 ? 7.594 1.722 16.147 1.00 44.25 178 GLN A C 1
ATOM 1429 O O . GLN A 1 178 ? 6.857 2.666 15.866 1.00 44.25 178 GLN A O 1
ATOM 1434 N N . GLN A 1 179 ? 7.661 1.182 17.367 1.00 46.97 179 GLN A N 1
ATOM 1435 C CA . GLN A 1 179 ? 6.957 1.721 18.529 1.00 46.97 179 GLN A CA 1
ATOM 1436 C C . GLN A 1 179 ? 7.444 3.145 18.853 1.00 46.97 179 GLN A C 1
ATOM 1438 O O . GLN A 1 179 ? 6.633 4.063 18.941 1.00 46.97 179 GLN A O 1
ATOM 1443 N N . ALA A 1 180 ? 8.765 3.363 18.879 1.00 47.81 180 ALA A N 1
ATOM 1444 C CA . ALA A 1 180 ? 9.363 4.677 19.133 1.00 47.81 180 ALA A CA 1
ATOM 1445 C C . ALA A 1 180 ? 8.962 5.746 18.094 1.00 47.81 180 ALA A C 1
ATOM 1447 O O . ALA A 1 180 ? 8.648 6.878 18.457 1.00 47.81 180 ALA A O 1
ATOM 1448 N N . ASN A 1 181 ? 8.901 5.385 16.806 1.00 45.22 181 ASN A N 1
ATOM 1449 C CA . ASN A 1 181 ? 8.447 6.294 15.744 1.00 45.22 181 ASN A CA 1
ATOM 1450 C C . ASN A 1 181 ? 6.957 6.664 15.873 1.00 45.22 181 ASN A C 1
ATOM 1452 O O . ASN A 1 181 ? 6.556 7.777 15.528 1.00 45.22 181 ASN A O 1
ATOM 1456 N N . LEU A 1 182 ? 6.128 5.736 16.363 1.00 42.59 182 LEU A N 1
ATOM 1457 C CA . LEU A 1 182 ? 4.704 5.970 16.611 1.00 42.59 182 LEU A CA 1
ATOM 1458 C C . LEU A 1 182 ? 4.498 6.929 17.793 1.00 42.59 182 LEU A C 1
ATOM 1460 O O . LEU A 1 182 ? 3.641 7.815 17.736 1.00 42.59 182 LEU A O 1
ATOM 1464 N N . ASP A 1 183 ? 5.322 6.784 18.829 1.00 42.62 183 ASP A N 1
ATOM 1465 C CA . ASP A 1 183 ? 5.303 7.634 20.019 1.00 42.62 183 ASP A CA 1
ATOM 1466 C C . ASP A 1 183 ? 5.820 9.052 19.718 1.00 42.62 183 ASP A C 1
ATOM 1468 O O . ASP A 1 183 ? 5.237 10.039 20.177 1.00 42.62 183 ASP A O 1
ATOM 1472 N N . GLU A 1 184 ? 6.832 9.188 18.856 1.00 41.00 184 GLU A N 1
ATOM 1473 C CA . GLU A 1 184 ? 7.317 10.490 18.384 1.00 41.00 184 GLU A CA 1
ATOM 1474 C C . GLU A 1 184 ? 6.260 11.229 17.537 1.00 41.00 184 GLU A C 1
ATOM 1476 O O . GLU A 1 184 ? 6.054 12.436 17.706 1.00 41.00 184 GLU A O 1
ATOM 1481 N N . TYR A 1 185 ? 5.510 10.508 16.692 1.00 38.53 185 TYR A N 1
ATOM 1482 C CA . TYR A 1 185 ? 4.397 11.075 15.915 1.00 38.53 185 TYR A CA 1
ATOM 1483 C C . TYR A 1 185 ? 3.246 11.566 16.810 1.00 38.53 185 TYR A C 1
ATOM 1485 O O . T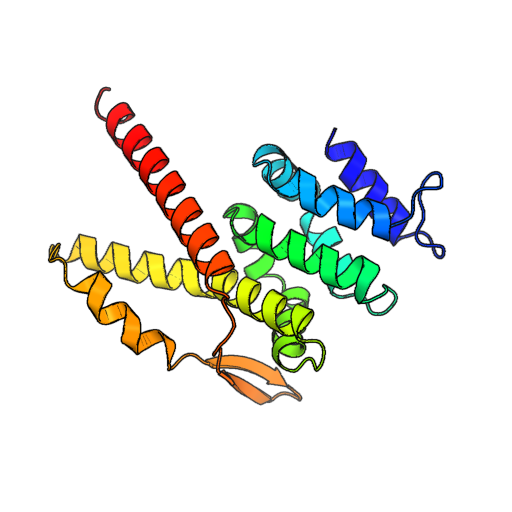YR A 1 185 ? 2.730 12.669 16.609 1.00 38.53 185 TYR A O 1
ATOM 1493 N N . ARG A 1 186 ? 2.876 10.789 17.840 1.00 38.56 186 ARG A N 1
ATOM 1494 C CA . ARG A 1 186 ? 1.861 11.180 18.839 1.00 38.56 186 ARG A CA 1
ATOM 1495 C C . ARG A 1 186 ? 2.273 12.432 19.612 1.00 38.56 186 ARG A C 1
ATOM 1497 O O . ARG A 1 186 ? 1.446 13.309 19.874 1.00 38.56 186 ARG A O 1
ATOM 1504 N N . PHE A 1 187 ? 3.559 12.556 19.933 1.00 32.34 187 PHE A N 1
ATOM 1505 C CA . PHE A 1 187 ? 4.083 13.728 20.626 1.00 32.34 187 PHE A CA 1
ATOM 1506 C C . PHE A 1 187 ? 3.979 15.003 19.770 1.00 32.34 187 PHE A C 1
ATOM 1508 O O . PHE A 1 187 ? 3.610 16.062 20.285 1.00 32.34 187 PHE A O 1
ATOM 1515 N N . GLN A 1 188 ? 4.222 14.913 18.458 1.00 35.88 188 GLN A N 1
ATOM 1516 C CA . GLN A 1 188 ? 4.113 16.062 17.550 1.00 35.88 188 GLN A CA 1
ATOM 1517 C C . GLN A 1 188 ? 2.665 16.523 17.316 1.00 35.88 188 GLN A C 1
ATOM 1519 O O . GLN A 1 188 ? 2.418 17.735 17.313 1.00 35.88 188 GLN A O 1
ATOM 1524 N N . GLU A 1 189 ? 1.702 15.601 17.191 1.00 35.25 189 GLU A N 1
ATOM 1525 C CA . GLU A 1 189 ? 0.273 15.954 17.095 1.00 35.25 189 GLU A CA 1
ATOM 1526 C C . GLU A 1 189 ? -0.229 16.637 18.378 1.00 35.25 189 GLU A C 1
ATOM 1528 O O . GLU A 1 189 ? -0.880 17.681 18.311 1.00 35.25 189 GLU A O 1
ATOM 1533 N N . SER A 1 190 ? 0.171 16.139 19.555 1.00 36.06 190 SER A N 1
ATOM 1534 C CA . SER A 1 190 ? -0.221 16.742 20.840 1.00 36.06 190 SER A CA 1
ATOM 1535 C C . SER A 1 190 ? 0.310 18.174 21.028 1.00 36.06 190 SER A C 1
ATOM 1537 O O . SER A 1 190 ? -0.369 19.029 21.605 1.00 36.06 190 SER A O 1
ATOM 1539 N N . LYS A 1 191 ? 1.505 18.478 20.497 1.00 39.75 191 LYS A N 1
ATOM 1540 C CA . LYS A 1 191 ? 2.058 19.842 20.479 1.00 39.75 191 LYS A CA 1
ATOM 1541 C C . LYS A 1 191 ? 1.282 20.759 19.539 1.00 39.75 191 LYS A C 1
ATOM 1543 O O . LYS A 1 191 ? 0.984 21.891 19.911 1.00 39.75 191 LYS A O 1
ATOM 1548 N N . THR A 1 192 ? 0.921 20.277 18.350 1.00 41.00 192 THR A N 1
ATOM 1549 C CA . THR A 1 192 ? 0.189 21.094 17.370 1.00 41.00 192 THR A CA 1
ATOM 1550 C C . THR A 1 192 ? -1.256 21.365 17.790 1.00 41.00 192 THR A C 1
ATOM 1552 O O . THR A 1 192 ? -1.772 22.450 17.512 1.00 41.00 192 THR A O 1
ATOM 1555 N N . GLU A 1 193 ? -1.909 20.441 18.498 1.00 42.44 193 GLU A N 1
ATOM 1556 C CA . GLU A 1 193 ? -3.238 20.676 19.079 1.00 42.44 193 GLU A CA 1
ATOM 1557 C C . GLU A 1 193 ? -3.188 21.647 20.269 1.00 42.44 193 GLU A C 1
ATOM 1559 O O . GLU A 1 193 ? -4.003 22.572 20.327 1.00 42.44 193 GLU A O 1
ATOM 1564 N N . LYS A 1 194 ? -2.179 21.548 21.151 1.00 43.84 194 LYS A N 1
ATOM 1565 C CA . LYS A 1 194 ? -1.967 22.538 22.226 1.00 43.84 194 LYS A CA 1
ATOM 1566 C C . LYS A 1 194 ? -1.688 23.941 21.682 1.00 43.84 194 LYS A C 1
ATOM 1568 O O . LYS A 1 194 ? -2.263 24.909 22.172 1.00 43.84 194 LYS A O 1
ATOM 1573 N N . GLU A 1 195 ? -0.877 24.077 20.636 1.00 44.12 195 GLU A N 1
ATOM 1574 C CA . GLU A 1 195 ? -0.599 25.385 20.025 1.00 44.12 195 GLU A CA 1
ATOM 1575 C C . GLU A 1 195 ? -1.819 25.996 19.317 1.00 44.12 195 GLU A C 1
ATOM 1577 O O . GLU A 1 195 ? -1.997 27.218 19.337 1.00 44.12 195 GLU A O 1
ATOM 1582 N N . LYS A 1 196 ? -2.697 25.171 18.730 1.00 47.16 196 LYS A N 1
ATOM 1583 C CA . LYS A 1 196 ? -3.975 25.638 18.169 1.00 47.16 196 LYS A CA 1
ATOM 1584 C C . LYS A 1 196 ? -4.973 26.040 19.254 1.00 47.16 196 LYS A C 1
ATOM 1586 O O . LYS A 1 196 ? -5.643 27.057 19.091 1.00 47.16 196 LYS A O 1
ATOM 1591 N N . SER A 1 197 ? -5.027 25.309 20.368 1.00 41.53 197 SER A N 1
ATOM 1592 C CA . SER A 1 197 ? -5.882 25.647 21.514 1.00 41.53 197 SER A CA 1
ATOM 1593 C C . SER A 1 197 ? -5.475 26.969 22.172 1.00 41.53 197 SER A C 1
ATOM 1595 O O . SER A 1 197 ? -6.342 27.750 22.554 1.00 41.53 197 SER A O 1
ATOM 1597 N N . VAL A 1 198 ? -4.173 27.261 22.270 1.00 48.31 198 VAL A N 1
ATOM 1598 C CA . VAL A 1 198 ? -3.683 28.520 22.862 1.00 48.31 198 VAL A CA 1
ATOM 1599 C C . VAL A 1 198 ? -3.960 29.722 21.950 1.00 48.31 198 VAL A C 1
ATOM 1601 O O . VAL A 1 198 ? -4.265 30.806 22.438 1.00 48.31 198 VAL A O 1
ATOM 1604 N N . LYS A 1 199 ? -3.922 29.546 20.622 1.00 47.16 199 LYS A N 1
ATOM 1605 C CA . LYS A 1 199 ? -4.231 30.626 19.664 1.00 47.16 199 LYS A CA 1
ATOM 1606 C C . LYS A 1 199 ? -5.730 30.845 19.430 1.00 47.16 199 LYS A C 1
ATOM 1608 O O . LYS A 1 199 ? -6.107 31.938 19.022 1.00 47.16 199 LYS A O 1
ATOM 1613 N N . GLY A 1 200 ? -6.574 29.849 19.702 1.00 39.06 200 GLY A N 1
ATOM 1614 C CA . GLY A 1 200 ? -8.036 29.959 19.610 1.00 39.06 200 GLY A CA 1
ATOM 1615 C C . GLY A 1 200 ? -8.715 30.627 20.812 1.00 39.06 200 GLY A C 1
ATOM 1616 O O . GLY A 1 200 ? -9.899 30.918 20.734 1.00 39.06 200 GLY A O 1
ATOM 1617 N N . SER A 1 201 ? -7.986 30.882 21.905 1.00 39.72 201 SER A N 1
ATOM 1618 C CA . SER A 1 201 ? -8.510 31.488 23.143 1.00 39.72 201 SER A CA 1
ATOM 1619 C C . SER A 1 201 ? -8.213 32.995 23.274 1.00 39.72 201 SER A C 1
ATOM 1621 O O . SER A 1 201 ? -8.420 33.567 24.343 1.00 39.72 201 SER A O 1
ATOM 1623 N N . LEU A 1 202 ? -7.689 33.638 22.224 1.00 43.69 202 LEU A N 1
ATOM 1624 C CA . LEU A 1 202 ? -7.291 35.055 22.236 1.00 43.69 202 LEU A CA 1
ATOM 1625 C C . LEU A 1 202 ? -8.085 35.947 21.264 1.00 43.69 202 LEU A C 1
ATOM 1627 O O . LEU A 1 202 ? -7.666 37.074 21.011 1.00 43.69 202 LEU A O 1
ATOM 1631 N N . PHE A 1 203 ? -9.234 35.485 20.764 1.00 42.72 203 PHE A N 1
ATOM 1632 C CA . PHE A 1 203 ? -10.183 36.310 20.008 1.00 42.72 203 PHE A CA 1
ATOM 1633 C C . PHE A 1 203 ? -11.620 36.038 20.438 1.00 42.72 203 PHE A C 1
ATOM 1635 O O . PHE A 1 203 ? -11.951 34.846 20.625 1.00 42.72 203 PHE A O 1
#

pLDDT: mean 70.47, std 22.06, range [32.34, 95.62]